Protein 8A8F (pdb70)

Solvent-accessible surface area: 15769 Å² total; per-residue (Å²): 208,128,56,72,19,68,62,0,16,76,61,0,31,130,3,94,86,36,174,101,44,97,67,13,106,10,118,65,96,24,2,79,70,0,1,63,87,0,76,45,22,2,67,176,16,44,9,1,0,53,3,27,9,46,3,29,0,0,0,1,0,3,1,31,2,31,21,0,7,36,0,0,97,48,6,20,28,2,18,105,18,18,0,0,0,0,0,3,0,0,0,102,21,185,10,1,3,3,0,0,0,0,0,0,0,5,3,22,74,16,46,69,9,0,0,1,0,0,0,3,6,0,6,28,69,29,0,126,103,99,24,0,34,78,9,0,89,151,43,50,56,102,122,1,34,112,24,0,15,51,0,2,25,0,1,6,0,0,0,17,0,27,105,37,1,0,0,0,0,0,0,1,7,57,68,11,89,52,19,62,65,0,104,169,36,162,44,83,35,77,18,62,128,117,26,27,13,1,2,1,0,34,0,5,18,48,149,114,35,132,14,79,51,150,14,154,96,70,41,23,79,15,0,0,40,41,10,0,53,124,18,6,124,126,37,107,17,49,0,0,0,1,0,11,64,47,15,102,12,0,16,88,46,22,21,196,89,46,0,0,7,0,2,0,0,3,63,19,66,51,142,97,99,4,1,0,0,0,0,22,1,47,121,69,9,65,0,23,1,23,0,0,28,49,90,203,111,54,162,50,107,139,57,141,36,5,22,65,41,68,119,117,180,98,107,197,146,54,53,22,122,38,54,101,65,69,94,0,1,61,0,8,5,113,130,30,60,127,128,7,70,80,4,14,32,96,89,0,91,143,46,25,113,160

B-factor: mean 54.6, std 14.79, range [33.34, 122.67]

Nearest PDB structures (foldseek):
  8a8f-assembly1_B  TM=1.017E+00  e=1.100E-09  Saccharomyces cerevisiae
  8a8f-assembly1_A  TM=1.003E+00  e=1.661E-68  Saccharomyces cerevisiae
  7tvf-assembly2_C  TM=9.999E-01  e=7.272E-61  Homo sapiens
  7t0y-assembly2_C  TM=9.985E-01  e=8.221E-61  Homo sapiens
  6obs-assembly1_A  TM=9.987E-01  e=2.979E-60  Homo sapiens

Radius of gyration: 19.04 Å; Cα contacts (8 Å, |Δi|>4): 793; chains: 2; bounding box: 47×57×45 Å

InterPro domains:
  IPR004843 Calcineurin-like, phosphoesterase domain [PF00149] (57-250)
  IPR006186 Serine/threonine-specific protein phosphatase/bis(5-nucleosyl)-tetraphosphatase [PR00114] (57-84)
  IPR006186 Serine/threonine-specific protein phosphatase/bis(5-nucleosyl)-tetraphosphatase [PR00114] (86-113)
  IPR006186 Serine/threonine-specific protein phosphatase/bis(5-nucleosyl)-tetraphosphatase [PR00114] (119-143)
  IPR006186 Serine/threonine-specific protein phosphatase/bis(5-nucleosyl)-tetraphosphatase [PR00114] (153-179)
  IPR006186 Serine/threonine-specific protein phosphatase/bis(5-nucleosyl)-tetraphosphatase [PR00114] (182-209)
  IPR006186 Serine/threonine-specific protein phosphatase/bis(5-nucleosyl)-tetraphosphatase [PR00114] (239-259)
  IPR006186 Serine/threonine-specific protein phosphatase/bis(5-nucleosyl)-tetraphosphatase [PR00114] (261-277)
  IPR006186 Serine/threonine-specific protein phosphatase/bis(5-nucleosyl)-tetraphosphatase [PS00125] (120-125)
  IPR006186 Serine/threonine-specific protein phosphatase/bis(5-nucleosyl)-tetraphosphatase [SM00156] (29-299)
  IPR029052 Metallo-dependent phosphatase-like [G3DSA:3.60.21.10] (1-306)
  IPR029052 Metallo-dependent phosphatase-like [SSF56300] (22-300)
  IPR031675 Serine-threonine protein phosphatase, N-terminal [PF16891] (8-55)
  IPR050341 Serine/threonine-protein phosphatase PP1 catalytic subunit [PTHR11668] (10-301)

Foldseek 3Di:
DDADLVVVLVQLPPCVVPDQPDDRADDLVNLLCLLVLLLVLLVVAFLAAEAEDFEKEFEAAAQSVNLVVVCCVVVPPPPVHFYEYAEHQHFLYDHSPSRVSNLSSVCNVPVRRYAYAYALCLACVNVVPRPPCVVCPVRPRNVSVVSSNLSSLRGRAWYAYPLAETEHAADFAPPDDDVVVSRPDDPSDGQDQDDGSQRRRHEHEDAPDDAWADDPVNGGIYGYLVVLVVVCVNSVHAAYEYENDADQAQWDAHSNNRYIYGHRHACVSVPHRHWGWMWGQHNVRDIDIDIGGDD/DDDPPPDDDDPDDVVHPDPPDDDDDDADDQQQRDFDDDPVADPVTDGGGPVRVCVVVPD

Structure (mmCIF, N/CA/C/O backbone):
data_8A8F
#
_entry.id   8A8F
#
_cell.length_a   90.230
_cell.length_b   90.230
_cell.length_c   101.140
_cell.angle_alpha   90.000
_cell.angle_beta   90.000
_cell.angle_gamma   120.000
#
_symmetry.space_group_name_H-M   'P 31 2 1'
#
loop_
_entity.id
_entity.type
_entity.pdbx_description
1 polymer 'Serine/threonine-protein phosphatase PP1-2'
2 polymer 'RNA end formation protein 2'
3 non-polymer 'MANGANESE (II) ION'
4 non-polymer 'PHOSPHATE ION'
5 water water
#
loop_
_atom_site.group_PDB
_atom_site.id
_atom_site.type_symbol
_atom_site.label_atom_id
_atom_site.label_alt_id
_atom_site.label_comp_id
_atom_site.label_asym_id
_atom_site.label_entity_id
_atom_site.label_seq_id
_atom_site.pdbx_PDB_ins_code
_atom_site.Cartn_x
_atom_site.Cartn_y
_atom_site.Cartn_z
_atom_site.occupancy
_atom_site.B_iso_or_equiv
_atom_site.auth_seq_id
_atom_site.auth_comp_id
_atom_site.auth_asym_id
_atom_site.auth_atom_id
_atom_site.pdbx_PDB_model_num
ATOM 1 N N . GLN A 1 5 ? -40.232 35.847 22.836 1.00 98.80 4 GLN A N 1
ATOM 2 C CA . GLN A 1 5 ? -41.453 35.134 23.196 1.00 100.09 4 GLN A CA 1
ATOM 3 C C . GLN A 1 5 ? -42.098 34.359 22.009 1.00 96.38 4 GLN A C 1
ATOM 4 O O . GLN A 1 5 ? -42.824 33.387 22.247 1.00 94.63 4 GLN A O 1
ATOM 10 N N . PRO A 1 6 ? -41.870 34.789 20.724 1.00 93.86 5 PRO A N 1
ATOM 11 C CA . PRO A 1 6 ? -42.319 33.944 19.596 1.00 87.57 5 PRO A CA 1
ATOM 12 C C . PRO A 1 6 ? -41.224 32.993 19.126 1.00 84.55 5 PRO A C 1
ATOM 13 O O . PRO A 1 6 ? -40.124 33.448 18.796 1.00 86.59 5 PRO A O 1
ATOM 17 N N . VAL A 1 7 ? -41.500 31.675 19.059 1.00 79.35 6 VAL A N 1
ATOM 18 C CA . VAL A 1 7 ? -40.445 30.678 18.859 1.00 71.04 6 VAL A CA 1
ATOM 19 C C . VAL A 1 7 ? -40.233 30.430 17.368 1.00 66.23 6 VAL A C 1
ATOM 20 O O . VAL A 1 7 ? -41.200 30.310 16.620 1.00 66.38 6 VAL A O 1
ATOM 24 N N . ASP A 1 8 ? -38.967 30.330 16.943 1.00 62.82 7 ASP A N 1
ATOM 25 C CA . ASP A 1 8 ? -38.559 30.305 15.518 1.00 63.86 7 ASP A CA 1
ATOM 26 C C . ASP A 1 8 ? -37.915 28.973 15.116 1.00 58.15 7 ASP A C 1
ATOM 27 O O . ASP A 1 8 ? -36.694 28.803 15.230 1.00 58.07 7 ASP A O 1
ATOM 32 N N . VAL A 1 9 ? -38.735 28.055 14.588 1.00 55.10 8 VAL A N 1
ATOM 33 C CA . VAL A 1 9 ? -38.269 26.706 14.246 1.00 54.90 8 VAL A CA 1
ATOM 34 C C . VAL A 1 9 ? -37.135 26.754 13.215 1.00 57.74 8 VAL A C 1
ATOM 35 O O . VAL A 1 9 ? -36.143 26.012 13.309 1.00 54.98 8 VAL A O 1
ATOM 39 N N . ASP A 1 10 ? -37.249 27.648 12.229 1.00 59.47 9 ASP A N 1
ATOM 40 C CA . ASP A 1 10 ? -36.160 27.846 11.274 1.00 58.85 9 ASP A CA 1
ATOM 41 C C . ASP A 1 10 ? -34.862 28.216 11.968 1.00 57.73 9 ASP A C 1
ATOM 42 O O . ASP A 1 10 ? -33.790 27.697 11.628 1.00 55.37 9 ASP A O 1
ATOM 47 N N . ASN A 1 11 ? -34.931 29.175 12.899 1.00 60.15 10 ASN A N 1
ATOM 48 C CA . ASN A 1 11 ? -33.747 29.568 13.661 1.00 58.82 10 ASN A CA 1
ATOM 49 C C . ASN A 1 11 ? -33.181 28.397 14.459 1.00 61.35 10 ASN A C 1
ATOM 50 O O . ASN A 1 11 ? -31.956 28.206 14.523 1.00 56.34 10 ASN A O 1
ATOM 55 N N . ILE A 1 12 ? -34.058 27.631 15.125 1.00 59.37 11 ILE A N 1
ATOM 56 C CA . ILE A 1 12 ? -33.597 26.459 15.869 1.00 56.20 11 ILE A CA 1
ATOM 57 C C . ILE A 1 12 ? -32.875 25.482 14.950 1.00 52.49 11 ILE A C 1
ATOM 58 O O . ILE A 1 12 ? -31.755 25.037 15.248 1.00 52.13 11 ILE A O 1
ATOM 63 N N . ILE A 1 13 ? -33.476 25.171 13.782 1.00 54.86 12 ILE A N 1
ATOM 64 C CA . ILE A 1 13 ? -32.801 24.250 12.867 1.00 54.39 12 ILE A CA 1
ATOM 65 C C . ILE A 1 13 ? -31.432 24.803 12.483 1.00 54.26 12 ILE A C 1
ATOM 66 O O . ILE A 1 13 ? -30.413 24.087 12.518 1.00 50.34 12 ILE A O 1
ATOM 71 N N . ASP A 1 14 ? -31.380 26.104 12.163 1.00 59.01 13 ASP A N 1
ATOM 72 C CA . ASP A 1 14 ? -30.117 26.723 11.778 1.00 57.67 13 ASP A CA 1
ATOM 73 C C . ASP A 1 14 ? -29.084 26.491 12.849 1.00 58.62 13 ASP A C 1
ATOM 74 O O . ASP A 1 14 ? -27.963 26.040 12.571 1.00 57.23 13 ASP A O 1
ATOM 79 N N . ARG A 1 15 ? -29.481 26.734 14.112 1.00 61.92 14 ARG A N 1
ATOM 80 C CA . ARG A 1 15 ? -28.567 26.515 15.223 1.00 57.19 14 ARG A CA 1
ATOM 81 C C . ARG A 1 15 ? -28.251 25.052 15.447 1.00 56.46 14 ARG A C 1
ATOM 82 O O . ARG A 1 15 ? -27.106 24.720 15.764 1.00 52.00 14 ARG A O 1
ATOM 90 N N . LEU A 1 16 ? -29.234 24.151 15.304 1.00 53.48 15 LEU A N 1
ATOM 91 C CA . LEU A 1 16 ? -28.863 22.739 15.416 1.00 51.67 15 LEU A CA 1
ATOM 92 C C . LEU A 1 16 ? -27.872 22.327 14.336 1.00 58.41 15 LEU A C 1
ATOM 93 O O . LEU A 1 16 ? -26.988 21.485 14.587 1.00 54.20 15 LEU A O 1
ATOM 98 N N . LEU A 1 17 ? -27.993 22.913 13.142 1.00 57.60 16 LEU A N 1
ATOM 99 C CA . LEU A 1 17 ? -27.118 22.516 12.051 1.00 62.62 16 LEU A CA 1
ATOM 100 C C . LEU A 1 17 ? -25.773 23.242 12.052 1.00 68.06 16 LEU A C 1
ATOM 101 O O . LEU A 1 17 ? -24.870 22.814 11.324 1.00 68.58 16 LEU A O 1
ATOM 106 N N . GLU A 1 18 ? -25.581 24.282 12.885 1.00 66.77 17 GLU A N 1
ATOM 107 C CA . GLU A 1 18 ? -24.289 24.977 12.861 1.00 66.80 17 GLU A CA 1
ATOM 108 C C . GLU A 1 18 ? -23.123 24.093 13.216 1.00 68.96 17 GLU A C 1
ATOM 109 O O . GLU A 1 18 ? -21.980 24.463 12.930 1.00 75.09 17 GLU A O 1
ATOM 115 N N . VAL A 1 19 ? -23.359 22.953 13.835 1.00 67.43 18 VAL A N 1
ATOM 116 C CA . VAL A 1 19 ? -22.234 22.161 14.292 1.00 71.14 18 VAL A CA 1
ATOM 117 C C . VAL A 1 19 ? -21.813 21.162 13.232 1.00 72.03 18 VAL A C 1
ATOM 118 O O . VAL A 1 19 ? -20.980 20.294 13.504 1.00 75.84 18 VAL A O 1
ATOM 122 N N . ARG A 1 20 ? -22.372 21.254 12.024 1.00 74.53 19 ARG A N 1
ATOM 123 C CA . ARG A 1 20 ? -21.811 20.448 10.949 1.00 77.10 19 ARG A CA 1
ATOM 124 C C . ARG A 1 20 ? -20.359 20.844 10.765 1.00 81.67 19 ARG A C 1
ATOM 125 O O . ARG A 1 20 ? -20.036 22.034 10.712 1.00 83.04 19 ARG A O 1
ATOM 133 N N . GLY A 1 21 ? -19.477 19.842 10.729 1.00 88.49 20 GLY A N 1
ATOM 134 C CA . GLY A 1 21 ? -18.041 20.043 10.628 1.00 93.70 20 GLY A CA 1
ATOM 135 C C . GLY A 1 21 ? -17.302 20.054 11.953 1.00 96.73 20 GLY A C 1
ATOM 136 O O . GLY A 1 21 ? -16.129 19.659 12.005 1.00 101.42 20 GLY A O 1
ATOM 137 N N . SER A 1 22 ? -17.964 20.502 13.020 1.00 94.11 21 SER A N 1
ATOM 138 C CA . SER A 1 22 ? -17.397 20.548 14.361 1.00 98.59 21 SER A CA 1
ATOM 139 C C . SER A 1 22 ? -17.046 19.148 14.860 1.00 99.81 21 SER A C 1
ATOM 140 O O . SER A 1 22 ? -17.624 18.147 14.426 1.00 97.47 21 SER A O 1
ATOM 143 N N . LYS A 1 23 ? -16.088 19.086 15.788 1.00 101.21 22 LYS A N 1
ATOM 144 C CA . LYS A 1 23 ? -15.694 17.798 16.347 1.00 98.10 22 LYS A CA 1
ATOM 145 C C . LYS A 1 23 ? -16.915 17.130 16.974 1.00 93.70 22 LYS A C 1
ATOM 146 O O . LYS A 1 23 ? -17.757 17.814 17.577 1.00 90.10 22 LYS A O 1
ATOM 152 N N . PRO A 1 24 ? -17.078 15.818 16.804 1.00 92.52 23 PRO A N 1
ATOM 153 C CA . PRO A 1 24 ? -18.235 15.143 17.408 1.00 89.59 23 PRO A CA 1
ATOM 154 C C . PRO A 1 24 ? -18.298 15.339 18.919 1.00 90.41 23 PRO A C 1
ATOM 155 O O . PRO A 1 24 ? -17.576 14.677 19.670 1.00 92.00 23 PRO A O 1
ATOM 159 N N . GLY A 1 25 ? -19.143 16.261 19.377 1.00 85.61 24 GLY A N 1
ATOM 160 C CA . GLY A 1 25 ? -19.334 16.439 20.800 1.00 79.29 24 GLY A CA 1
ATOM 161 C C . GLY A 1 25 ? -19.850 17.813 21.136 1.00 78.20 24 GLY A C 1
ATOM 162 O O . GLY A 1 25 ? -20.460 18.003 22.197 1.00 80.00 24 GLY A O 1
ATOM 163 N N . GLN A 1 26 ? -19.603 18.782 20.253 1.00 78.63 25 GLN A N 1
ATOM 164 C CA . GLN A 1 26 ? -20.010 20.153 20.525 1.00 78.72 25 GLN A CA 1
ATOM 165 C C . GLN A 1 26 ? -21.508 20.200 20.762 1.00 74.81 25 GLN A C 1
ATOM 166 O O . GLN A 1 26 ? -22.297 19.814 19.892 1.00 67.03 25 GLN A O 1
ATOM 172 N N . GLN A 1 27 ? -21.896 20.631 21.958 1.00 71.56 26 GLN A N 1
ATOM 173 C CA . GLN A 1 27 ? -23.308 20.771 22.269 1.00 66.59 26 GLN A CA 1
ATOM 174 C C . GLN A 1 27 ? -23.901 21.945 21.507 1.00 61.25 26 GLN A C 1
ATOM 175 O O . GLN A 1 27 ? -23.208 22.897 21.147 1.00 63.46 26 GLN A O 1
ATOM 181 N N . VAL A 1 28 ? -25.188 21.844 21.214 1.00 54.83 27 VAL A N 1
ATOM 182 C CA . VAL A 1 28 ? -26.020 22.976 20.843 1.00 55.65 27 VAL A CA 1
ATOM 183 C C . VAL A 1 28 ? -26.858 23.272 22.063 1.00 62.97 27 VAL A C 1
ATOM 184 O O . VAL A 1 28 ? -27.343 22.336 22.713 1.00 63.38 27 VAL A O 1
ATOM 188 N N . ASP A 1 29 ? -27.048 24.554 22.361 1.00 59.90 28 ASP A N 1
ATOM 189 C CA . ASP A 1 29 ? -27.690 24.957 23.606 1.00 62.22 28 ASP A CA 1
ATOM 190 C C . ASP A 1 29 ? -28.956 25.722 23.275 1.00 56.65 28 ASP A C 1
ATOM 191 O O . ASP A 1 29 ? -28.985 26.947 23.247 1.00 61.33 28 ASP A O 1
ATOM 196 N N . LEU A 1 30 ? -30.022 24.988 23.015 1.00 53.47 29 LEU A N 1
ATOM 197 C CA . LEU A 1 30 ? -31.318 25.619 22.845 1.00 48.34 29 LEU A CA 1
ATOM 198 C C . LEU A 1 30 ? -31.803 26.157 24.178 1.00 51.07 29 LEU A C 1
ATOM 199 O O . LEU A 1 30 ? -31.414 25.666 25.240 1.00 51.24 29 LEU A O 1
ATOM 204 N N . GLU A 1 31 ? -32.709 27.124 24.119 1.00 49.06 30 GLU A N 1
ATOM 205 C CA . GLU A 1 31 ? -33.314 27.551 25.368 1.00 55.34 30 GLU A CA 1
ATOM 206 C C . GLU A 1 31 ? -34.349 26.537 25.822 1.00 50.57 30 GLU A C 1
ATOM 207 O O . GLU A 1 31 ? -34.889 25.778 25.022 1.00 43.68 30 GLU A O 1
ATOM 213 N N . GLU A 1 32 ? -34.581 26.491 27.147 1.00 46.80 31 GLU A N 1
ATOM 214 C CA . GLU A 1 32 ? -35.620 25.627 27.678 1.00 44.59 31 GLU A CA 1
ATOM 215 C C . GLU A 1 32 ? -36.963 25.821 26.978 1.00 46.84 31 GLU A C 1
ATOM 216 O O . GLU A 1 32 ? -37.580 24.844 26.544 1.00 48.04 31 GLU A O 1
ATOM 222 N N . ASN A 1 33 ? -37.436 27.067 26.814 1.00 44.26 32 ASN A N 1
ATOM 223 C CA . ASN A 1 33 ? -38.752 27.204 26.228 1.00 43.94 32 ASN A CA 1
ATOM 224 C C . ASN A 1 33 ? -38.762 26.869 24.722 1.00 46.11 32 ASN A C 1
ATOM 225 O O . ASN A 1 33 ? -39.829 26.604 24.179 1.00 46.01 32 ASN A O 1
ATOM 230 N N . GLU A 1 34 ? -37.617 26.891 24.070 1.00 45.19 33 GLU A N 1
ATOM 231 C CA . GLU A 1 34 ? -37.546 26.395 22.688 1.00 47.88 33 GLU A CA 1
ATOM 232 C C . GLU A 1 34 ? -37.772 24.892 22.666 1.00 49.89 33 GLU A C 1
ATOM 233 O O . GLU A 1 34 ? -38.515 24.373 21.814 1.00 48.26 33 GLU A O 1
ATOM 239 N N . ILE A 1 35 ? -37.161 24.176 23.623 1.00 43.36 34 ILE A N 1
ATOM 240 C CA . ILE A 1 35 ? -37.327 22.730 23.603 1.00 43.34 34 ILE A CA 1
ATOM 241 C C . ILE A 1 35 ? -38.752 22.381 23.995 1.00 48.15 34 ILE A C 1
ATOM 242 O O . ILE A 1 35 ? -39.390 21.526 23.374 1.00 44.97 34 ILE A O 1
ATOM 247 N N . ARG A 1 36 ? -39.279 23.040 25.036 1.00 48.46 35 ARG A N 1
ATOM 248 C CA . ARG A 1 36 ? -40.692 22.911 25.362 1.00 46.14 35 ARG A CA 1
ATOM 249 C C . ARG A 1 36 ? -41.602 23.167 24.170 1.00 46.36 35 ARG A C 1
ATOM 250 O O . ARG A 1 36 ? -42.660 22.549 24.064 1.00 44.16 35 ARG A O 1
ATOM 258 N N . TYR A 1 37 ? -41.305 24.181 23.360 1.00 44.48 36 TYR A N 1
ATOM 259 C CA . TYR A 1 37 ? -42.152 24.413 22.173 1.00 47.49 36 TYR A CA 1
ATOM 260 C C . TYR A 1 37 ? -42.065 23.247 21.190 1.00 43.28 36 TYR A C 1
ATOM 261 O O . TYR A 1 37 ? -43.091 22.775 20.680 1.00 45.69 36 TYR A O 1
ATOM 270 N N . LEU A 1 38 ? -40.855 22.784 20.891 1.00 42.93 37 LEU A N 1
ATOM 271 C CA . LEU A 1 38 ? -40.717 21.645 19.963 1.00 43.97 37 LEU A CA 1
ATOM 272 C C . LEU A 1 38 ? -41.518 20.433 20.452 1.00 43.66 37 LEU A C 1
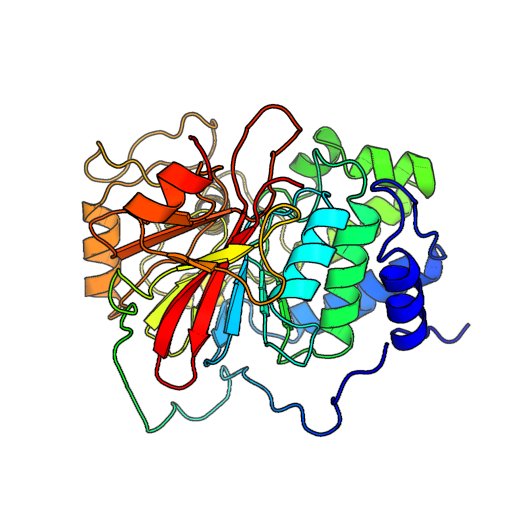ATOM 273 O O . LEU A 1 38 ? -42.226 19.797 19.673 1.00 41.56 37 LEU A O 1
ATOM 278 N N . CYS A 1 39 ? -41.452 20.125 21.766 1.00 42.78 38 CYS A N 1
ATOM 279 C CA . CYS A 1 39 ? -42.242 19.025 22.334 1.00 39.82 38 CYS A CA 1
ATOM 280 C C . CYS A 1 39 ? -43.734 19.247 22.166 1.00 43.74 38 CYS A C 1
ATOM 281 O O . CYS A 1 39 ? -44.464 18.331 21.755 1.00 43.76 38 CYS A O 1
ATOM 284 N N . SER A 1 40 ? -44.236 20.429 22.547 1.00 42.54 39 SER A N 1
ATOM 285 C CA . SER A 1 40 ? -45.687 20.579 22.530 1.00 43.34 39 SER A CA 1
ATOM 286 C C . SER A 1 40 ? -46.211 20.758 21.111 1.00 43.21 39 SER A C 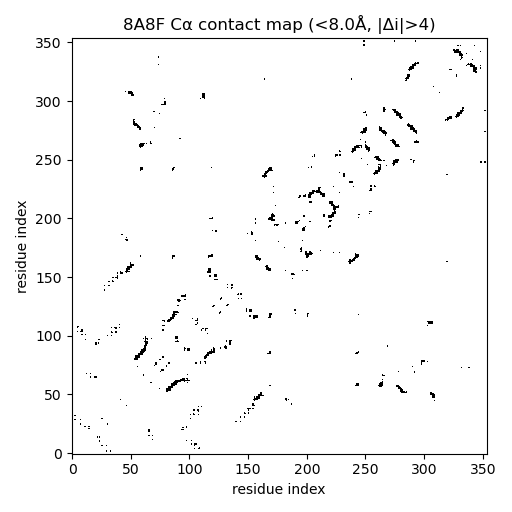1
ATOM 287 O O . SER A 1 40 ? -47.270 20.218 20.767 1.00 45.38 39 SER A O 1
ATOM 290 N N . LYS A 1 41 ? -45.504 21.502 20.276 1.00 40.96 40 LYS A N 1
ATOM 291 C CA . LYS A 1 41 ? -45.979 21.603 18.879 1.00 42.27 40 LYS A CA 1
ATOM 292 C C . LYS A 1 41 ? -45.904 20.247 18.142 1.00 47.28 40 LYS A C 1
ATOM 293 O O . LYS A 1 41 ? -46.866 19.839 17.464 1.00 48.27 40 LYS A O 1
ATOM 299 N N . ALA A 1 42 ? -44.786 19.522 18.261 1.00 42.29 41 ALA A N 1
ATOM 300 C CA . ALA A 1 42 ? -44.698 18.210 17.592 1.00 41.72 41 ALA A CA 1
ATOM 301 C C . ALA A 1 42 ? -45.703 17.220 18.171 1.00 43.89 41 ALA A C 1
ATOM 302 O O . ALA A 1 42 ? -46.345 16.465 17.434 1.00 43.25 41 ALA A O 1
ATOM 304 N N . ARG A 1 43 ? -45.918 17.252 19.499 1.00 39.52 42 ARG A N 1
ATOM 305 C CA . ARG A 1 43 ? -46.933 16.403 20.090 1.00 40.58 42 ARG A CA 1
ATOM 306 C C . ARG A 1 43 ? -48.295 16.632 19.470 1.00 43.84 42 ARG A C 1
ATOM 307 O O . ARG A 1 43 ? -49.072 15.681 19.291 1.00 43.44 42 ARG A O 1
ATOM 315 N N . SER A 1 44 ? -48.648 17.894 19.191 1.00 41.98 43 SER A N 1
ATOM 316 C CA . SER A 1 44 ? -49.987 18.111 18.664 1.00 43.58 43 SER A CA 1
ATOM 317 C C . SER A 1 44 ? -50.092 17.594 17.223 1.00 45.13 43 SER A C 1
ATOM 318 O O . SER A 1 44 ? -51.152 17.095 16.828 1.00 45.57 43 SER A O 1
ATOM 321 N N . ILE A 1 45 ? -49.014 17.707 16.442 1.00 43.37 44 ILE A N 1
ATOM 322 C CA . ILE A 1 45 ? -48.987 17.136 15.080 1.00 42.63 44 ILE A CA 1
ATOM 323 C C . ILE A 1 45 ? -49.165 15.627 15.138 1.00 45.34 44 ILE A C 1
ATOM 324 O O . ILE A 1 45 ? -49.972 15.060 14.394 1.00 45.63 44 ILE A O 1
ATOM 329 N N . PHE A 1 46 ? -48.435 14.952 16.054 1.00 43.77 45 PHE A N 1
ATOM 330 C CA . PHE A 1 46 ? -48.584 13.495 16.245 1.00 42.25 45 PHE A CA 1
ATOM 331 C C . PHE A 1 46 ? -50.033 13.115 16.523 1.00 44.84 45 PHE A C 1
ATOM 332 O O . PHE A 1 46 ? -50.550 12.164 15.948 1.00 43.68 45 PHE A O 1
ATOM 340 N N . ILE A 1 47 ? -50.689 13.816 17.474 1.00 43.39 46 ILE A N 1
ATOM 341 C CA . ILE A 1 47 ? -52.092 13.567 17.796 1.00 41.23 46 ILE A CA 1
ATOM 342 C C . ILE A 1 47 ? -53.008 13.813 16.621 1.00 45.59 46 ILE A C 1
ATOM 343 O O . ILE A 1 47 ? -53.987 13.082 16.431 1.00 51.87 46 ILE A O 1
ATOM 348 N N . LYS A 1 48 ? -52.763 14.872 15.859 1.00 46.56 47 LYS A N 1
ATOM 349 C CA . LYS A 1 48 ? -53.578 15.156 14.683 1.00 46.80 47 LYS A CA 1
ATOM 350 C C . LYS A 1 48 ? -53.311 14.181 13.541 1.00 51.03 47 LYS A C 1
ATOM 351 O O . LYS A 1 48 ? -54.154 14.048 12.654 1.00 55.00 47 LYS A O 1
ATOM 357 N N . GLN A 1 49 ? -52.158 13.510 13.519 1.00 45.98 48 GLN A N 1
ATOM 358 C CA . GLN A 1 49 ? -51.925 12.525 12.486 1.00 44.49 48 GLN A CA 1
ATOM 359 C C . GLN A 1 49 ? -52.269 11.104 12.945 1.00 43.00 48 GLN A C 1
ATOM 360 O O . GLN A 1 49 ? -52.383 10.821 14.136 1.00 44.94 48 GLN A O 1
ATOM 366 N N . PRO A 1 50 ? -52.530 10.195 12.011 1.00 40.92 49 PRO A N 1
ATOM 367 C CA . PRO A 1 50 ? -52.950 8.846 12.396 1.00 44.79 49 PRO A CA 1
ATOM 368 C C . PRO A 1 50 ? -51.855 8.121 13.174 1.00 43.79 49 PRO A C 1
ATOM 369 O O . PRO A 1 50 ? -50.659 8.401 13.008 1.00 41.49 49 PRO A O 1
ATOM 373 N N . ILE A 1 51 ? -52.276 7.124 13.953 1.00 44.70 50 ILE A N 1
ATOM 374 C CA . ILE A 1 51 ? -51.299 6.322 14.721 1.00 43.83 50 ILE A CA 1
ATOM 375 C C . ILE A 1 51 ? -50.674 5.275 13.829 1.00 44.48 50 ILE A C 1
ATOM 376 O O . ILE A 1 51 ? -49.532 4.846 14.058 1.00 41.28 50 ILE A O 1
ATOM 381 N N . LEU A 1 52 ? -51.387 4.881 12.752 1.00 43.46 51 LEU A N 1
ATOM 382 C CA . LEU A 1 52 ? -50.892 3.972 11.721 1.00 43.37 51 LEU A CA 1
ATOM 383 C C . LEU A 1 52 ? -50.798 4.785 10.443 1.00 47.14 51 LEU A C 1
ATOM 384 O O . LEU A 1 52 ? -51.815 5.013 9.792 1.00 43.21 51 LEU A O 1
ATOM 389 N N . LEU A 1 53 ? -49.580 5.216 10.086 1.00 44.07 52 LEU A N 1
ATOM 390 C CA . LEU A 1 53 ? -49.372 6.137 8.993 1.00 41.52 52 LEU A CA 1
ATOM 391 C C . LEU A 1 53 ? -49.445 5.384 7.677 1.00 44.89 52 LEU A C 1
ATOM 392 O O . LEU A 1 53 ? -48.853 4.302 7.536 1.00 44.37 52 LEU A O 1
ATOM 397 N N . GLU A 1 54 ? -50.123 5.979 6.682 1.00 43.49 53 GLU A N 1
ATOM 398 C CA . GLU A 1 54 ? -50.104 5.441 5.301 1.00 40.96 53 GLU A CA 1
ATOM 399 C C . GLU A 1 54 ? -49.341 6.432 4.448 1.00 43.76 53 GLU A C 1
ATOM 400 O O . GLU A 1 54 ? -49.772 7.583 4.294 1.00 45.29 53 GLU A O 1
ATOM 406 N N . LEU A 1 55 ? -48.206 6.010 3.916 1.00 40.94 54 LEU A N 1
ATOM 407 C CA . LEU A 1 55 ? -47.254 6.905 3.312 1.00 40.62 54 LEU A CA 1
ATOM 408 C C . LEU A 1 55 ? -47.089 6.447 1.870 1.00 43.43 54 LEU A C 1
ATOM 409 O O . LEU A 1 55 ? -47.323 5.286 1.552 1.00 47.20 54 LEU A O 1
ATOM 414 N N . GLU A 1 56 ? -46.671 7.337 1.011 1.00 48.78 55 GLU A N 1
ATOM 415 C CA . GLU A 1 56 ? -46.305 6.881 -0.326 1.00 48.37 55 GLU A CA 1
ATOM 416 C C . GLU A 1 56 ? -44.857 7.257 -0.619 1.00 49.47 55 GLU A C 1
ATOM 417 O O . GLU A 1 56 ? -44.319 8.210 -0.049 1.00 51.24 55 GLU A O 1
ATOM 423 N N . ALA A 1 57 ? -44.207 6.489 -1.496 1.00 48.30 56 ALA A N 1
ATOM 424 C CA . ALA A 1 57 ? -42.844 6.797 -1.885 1.00 48.62 56 ALA A CA 1
ATOM 425 C C . ALA A 1 57 ? -42.780 8.118 -2.682 1.00 52.64 56 ALA A C 1
ATOM 426 O O . ALA A 1 57 ? -43.806 8.644 -3.105 1.00 52.37 56 ALA A O 1
ATOM 428 N N . PRO A 1 58 ? -41.585 8.702 -2.869 1.00 46.18 57 PRO A N 1
ATOM 429 C CA . PRO A 1 58 ? -40.239 8.302 -2.464 1.00 44.67 57 PRO A CA 1
ATOM 430 C C . PRO A 1 58 ? -40.043 8.567 -0.958 1.00 49.97 57 PRO A C 1
ATOM 431 O O . PRO A 1 58 ? -40.627 9.540 -0.472 1.00 45.51 57 PRO A O 1
ATOM 435 N N . ILE A 1 59 ? -39.222 7.768 -0.284 1.00 43.84 58 ILE A N 1
ATOM 436 C CA . ILE A 1 59 ? -38.971 7.986 1.156 1.00 42.47 58 ILE A CA 1
ATOM 437 C C . ILE A 1 59 ? -37.684 7.264 1.488 1.00 51.13 58 ILE A C 1
ATOM 438 O O . ILE A 1 59 ? -37.298 6.290 0.796 1.00 46.94 58 ILE A O 1
ATOM 443 N N . LYS A 1 60 ? -37.011 7.729 2.548 1.00 46.53 59 LYS A N 1
ATOM 444 C CA . LYS A 1 60 ? -35.818 7.076 3.058 1.00 43.84 59 LYS A CA 1
ATOM 445 C C . LYS A 1 60 ? -36.109 6.635 4.485 1.00 45.61 59 LYS A C 1
ATOM 446 O O . LYS A 1 60 ? -36.736 7.389 5.234 1.00 43.15 59 LYS A O 1
ATOM 452 N N . ILE A 1 61 ? -35.759 5.394 4.818 1.00 42.83 60 ILE A N 1
ATOM 453 C CA . ILE A 1 61 ? -36.180 4.787 6.091 1.00 41.10 60 ILE A CA 1
ATOM 454 C C . ILE A 1 61 ? -34.943 4.513 6.923 1.00 44.92 60 ILE A C 1
ATOM 455 O O . ILE A 1 61 ? -34.015 3.859 6.429 1.00 42.26 60 ILE A O 1
ATOM 460 N N . CYS A 1 62 ? -34.970 4.886 8.255 1.00 41.69 61 CYS A N 1
ATOM 461 C CA . CYS A 1 62 ? -33.769 4.888 9.062 1.00 42.22 61 CYS A CA 1
ATOM 462 C C . CYS A 1 62 ? -34.096 4.204 10.380 1.00 46.74 61 CYS A C 1
ATOM 463 O O . CYS A 1 62 ? -35.237 4.302 10.843 1.00 38.22 61 CYS A O 1
ATOM 466 N N . GLY A 1 63 ? -33.111 3.468 10.913 1.00 39.18 62 GLY A N 1
ATOM 467 C CA . GLY A 1 63 ? -33.230 2.793 12.191 1.00 40.50 62 GLY A CA 1
ATOM 468 C C . GLY A 1 63 ? -32.628 3.609 13.329 1.00 42.24 62 GLY A C 1
ATOM 469 O O . GLY A 1 63 ? -32.456 4.830 13.226 1.00 42.08 62 GLY A O 1
ATOM 470 N N . ASP A 1 64 ? -32.266 2.896 14.413 1.00 42.35 63 ASP A N 1
ATOM 471 C CA . ASP A 1 64 ? -31.816 3.437 15.722 1.00 44.12 63 ASP A CA 1
ATOM 472 C C . ASP A 1 64 ? -30.755 4.526 15.537 1.00 47.27 63 ASP A C 1
ATOM 473 O O . ASP A 1 64 ? -29.820 4.390 14.722 1.00 47.26 63 ASP A O 1
ATOM 478 N N . ILE A 1 65 ? -30.872 5.591 16.337 1.00 42.93 64 ILE A N 1
ATOM 479 C CA . ILE A 1 65 ? -29.887 6.666 16.404 1.00 40.94 64 ILE A CA 1
ATOM 480 C C . ILE A 1 65 ? -29.230 6.730 17.783 1.00 46.29 64 ILE A C 1
ATOM 481 O O . ILE A 1 65 ? -28.039 7.063 17.917 1.00 45.00 64 ILE A O 1
ATOM 486 N N . HIS A 1 66 ? -30.002 6.468 18.829 1.00 41.58 65 HIS A N 1
ATOM 487 C CA . HIS A 1 66 ? -29.498 6.476 20.217 1.00 40.57 65 HIS A CA 1
ATOM 488 C C . HIS A 1 66 ? -28.522 7.618 20.507 1.00 40.26 65 HIS A C 1
ATOM 489 O O . HIS A 1 66 ? -27.413 7.424 21.015 1.00 44.40 65 HIS A O 1
ATOM 496 N N . GLY A 1 67 ? -28.997 8.833 20.265 1.00 42.38 66 GLY A N 1
ATOM 497 C CA . GLY A 1 67 ? -28.215 9.948 20.764 1.00 45.71 66 GLY A CA 1
ATOM 498 C C . GLY A 1 67 ? -26.913 10.221 20.023 1.00 50.98 66 GLY A C 1
ATOM 499 O O . GLY A 1 67 ? -26.151 11.096 20.441 1.00 49.57 66 GLY A O 1
ATOM 500 N N . GLN A 1 68 ? -26.624 9.504 18.948 1.00 48.39 67 GLN A N 1
ATOM 501 C CA . GLN A 1 68 ? -25.373 9.753 18.187 1.00 51.20 67 GLN A CA 1
ATOM 502 C C . GLN A 1 68 ? -25.654 10.843 17.169 1.00 51.02 67 GLN A C 1
ATOM 503 O O . GLN A 1 68 ? -25.729 10.560 16.018 1.00 52.51 67 GLN A O 1
ATOM 509 N N . TYR A 1 69 ? -25.699 12.070 17.633 1.00 46.55 68 TYR A N 1
ATOM 510 C CA . TYR A 1 69 ? -26.176 13.189 16.823 1.00 47.54 68 TYR A CA 1
ATOM 511 C C . TYR A 1 69 ? -25.290 13.402 15.594 1.00 54.72 68 TYR A C 1
ATOM 512 O O . TYR A 1 69 ? -25.783 13.675 14.485 1.00 50.59 68 TYR A O 1
ATOM 521 N N . TYR A 1 70 ? -23.979 13.257 15.763 1.00 53.90 69 TYR A N 1
ATOM 522 C CA . TYR A 1 70 ? -23.140 13.511 14.595 1.00 59.74 69 TYR A CA 1
ATOM 523 C C . TYR A 1 70 ? -23.337 12.457 13.525 1.00 57.71 69 TYR A C 1
ATOM 524 O O . TYR A 1 70 ? -23.138 12.755 12.348 1.00 56.41 69 TYR A O 1
ATOM 533 N N . ASP A 1 71 ? -23.812 11.266 13.882 1.00 53.08 70 ASP A N 1
ATOM 534 C CA . ASP A 1 71 ? -24.170 10.295 12.853 1.00 54.06 70 ASP A CA 1
ATOM 535 C C . ASP A 1 71 ? -25.514 10.627 12.195 1.00 56.41 70 ASP A C 1
ATOM 536 O O . ASP A 1 71 ? -25.678 10.415 10.979 1.00 53.81 70 ASP A O 1
ATOM 541 N N . LEU A 1 72 ? -26.474 11.182 12.957 1.00 49.88 71 LEU A N 1
ATOM 542 C CA . LEU A 1 72 ? -27.687 11.719 12.331 1.00 50.42 71 LEU A CA 1
ATOM 543 C C . LEU A 1 72 ? -27.347 12.793 11.297 1.00 56.99 71 LEU A C 1
ATOM 544 O O . LEU A 1 72 ? -27.918 12.821 10.189 1.00 49.46 71 LEU A O 1
ATOM 549 N N . LEU A 1 73 ? -26.449 13.716 11.656 1.00 53.19 72 LEU A N 1
ATOM 550 C CA . LEU A 1 73 ? -26.087 14.746 10.692 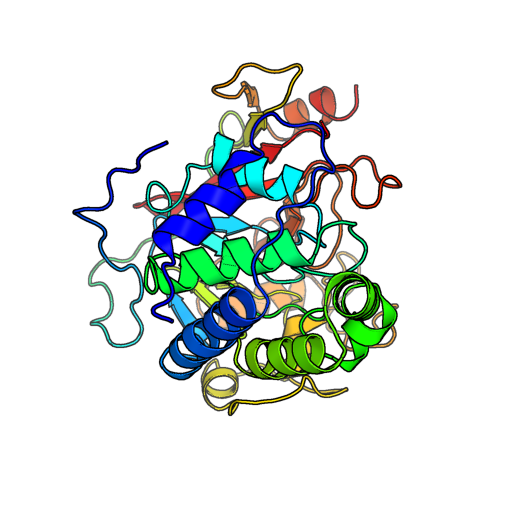1.00 54.50 72 LEU A CA 1
ATOM 551 C C . LEU A 1 73 ? -25.443 14.142 9.431 1.00 56.16 72 LEU A C 1
ATOM 552 O O . LEU A 1 73 ? -25.681 14.628 8.320 1.00 55.26 72 LEU A O 1
ATOM 557 N N . ARG A 1 74 ? -24.659 13.060 9.578 1.00 54.51 73 ARG A N 1
ATOM 558 C CA . ARG A 1 74 ? -24.105 12.375 8.402 1.00 57.73 73 ARG A CA 1
ATOM 559 C C . ARG A 1 74 ? -25.189 11.757 7.529 1.00 60.37 73 ARG A C 1
ATOM 560 O O . ARG A 1 74 ? -25.108 11.808 6.284 1.00 56.49 73 ARG A O 1
ATOM 568 N N . LEU A 1 75 ? -26.186 11.123 8.155 1.00 54.04 74 LEU A N 1
ATOM 569 C CA . LEU A 1 75 ? -27.273 10.522 7.399 1.00 55.12 74 LEU A CA 1
ATOM 570 C C . LEU A 1 75 ? -27.905 11.553 6.509 1.00 56.14 74 LEU A C 1
ATOM 571 O O . LEU A 1 75 ? -28.113 11.318 5.306 1.00 56.27 74 LEU A O 1
ATOM 576 N N . PHE A 1 76 ? -28.204 12.716 7.085 1.00 49.44 75 PHE A N 1
ATOM 577 C CA . PHE A 1 76 ? -28.802 13.779 6.299 1.00 54.61 75 PHE A CA 1
ATOM 578 C C . PHE A 1 76 ? -27.839 14.250 5.216 1.00 58.87 75 PHE A C 1
ATOM 579 O O . PHE A 1 76 ? -28.260 14.544 4.087 1.00 53.17 75 PHE A O 1
ATOM 587 N N . GLU A 1 77 ? -26.541 14.312 5.547 1.00 57.66 76 GLU A N 1
ATOM 588 C CA . GLU A 1 77 ? -25.568 14.854 4.596 1.00 62.00 76 GLU A CA 1
ATOM 589 C C . GLU A 1 77 ? -25.548 14.013 3.319 1.00 61.66 76 GLU A C 1
ATOM 590 O O . GLU A 1 77 ? -25.579 14.552 2.197 1.00 60.60 76 GLU A O 1
ATOM 596 N N . TYR A 1 78 ? -25.547 12.689 3.472 1.00 57.81 77 TYR A N 1
ATOM 597 C CA . TYR A 1 78 ? -25.541 11.773 2.343 1.00 59.13 77 TYR A CA 1
ATOM 598 C C . TYR A 1 78 ? -26.929 11.457 1.807 1.00 63.23 77 TYR A C 1
ATOM 599 O O . TYR A 1 78 ? -27.097 11.276 0.586 1.00 56.31 77 TYR A O 1
ATOM 608 N N . GLY A 1 79 ? -27.935 11.379 2.679 1.00 50.94 78 GLY A N 1
ATOM 609 C CA . GLY A 1 79 ? -29.284 11.109 2.220 1.00 51.16 78 GLY A CA 1
ATOM 610 C C . GLY A 1 79 ? -29.995 12.320 1.677 1.00 48.07 78 GLY A C 1
ATOM 611 O O . GLY A 1 79 ? -30.950 12.161 0.920 1.00 54.56 78 GLY A O 1
ATOM 612 N N . GLY A 1 80 ? -29.547 13.522 2.037 1.00 52.59 79 GLY A N 1
ATOM 613 C CA . GLY A 1 80 ? -30.224 14.765 1.653 1.00 49.80 79 GLY A CA 1
ATOM 614 C C . GLY A 1 80 ? -30.924 15.441 2.830 1.00 59.29 79 GLY A C 1
ATOM 615 O O . GLY A 1 80 ? -31.639 14.755 3.574 1.00 52.49 79 GLY A O 1
ATOM 616 N N . PHE A 1 81 ? -30.771 16.825 3.008 1.00 57.14 80 PHE A N 1
ATOM 617 C CA . PHE A 1 81 ? -31.494 17.339 4.165 1.00 57.06 80 PHE A CA 1
ATOM 618 C C . PHE A 1 81 ? -32.967 17.506 3.834 1.00 57.69 80 PHE A C 1
ATOM 619 O O . PHE A 1 81 ? -33.310 17.874 2.703 1.00 55.18 80 PHE A O 1
ATOM 627 N N . PRO A 1 82 ? -33.854 17.264 4.798 1.00 49.62 81 PRO A N 1
ATOM 628 C CA . PRO A 1 82 ? -35.249 17.604 4.588 1.00 51.54 81 PRO A CA 1
ATOM 629 C C . PRO A 1 82 ? -35.344 19.035 4.099 1.00 55.01 81 PRO A C 1
ATOM 630 O O . PRO A 1 82 ? -34.590 19.898 4.571 1.00 53.29 81 PRO A O 1
ATOM 634 N N . PRO A 1 83 ? -36.228 19.318 3.125 1.00 53.82 82 PRO A N 1
ATOM 635 C CA . PRO A 1 83 ? -37.136 18.336 2.535 1.00 50.03 82 PRO A CA 1
ATOM 636 C C . PRO A 1 83 ? -36.652 17.823 1.188 1.00 50.59 82 PRO A C 1
ATOM 637 O O . PRO A 1 83 ? -37.516 17.431 0.422 1.00 51.89 82 PRO A O 1
ATOM 641 N N . GLU A 1 84 ? -35.340 17.831 0.929 1.00 52.19 83 GLU A N 1
ATOM 642 C CA . GLU A 1 84 ? -34.787 17.285 -0.314 1.00 56.50 83 GLU A CA 1
ATOM 643 C C . GLU A 1 84 ? -35.073 15.787 -0.440 1.00 56.82 83 GLU A C 1
ATOM 644 O O . GLU A 1 84 ? -35.173 15.253 -1.553 1.00 47.12 83 GLU A O 1
ATOM 650 N N . SER A 1 85 ? -35.081 15.062 0.682 1.00 48.09 84 SER A N 1
ATOM 651 C CA . SER A 1 85 ? -35.582 13.698 0.772 1.00 49.21 84 SER A CA 1
ATOM 652 C C . SER A 1 85 ? -36.690 13.640 1.814 1.00 48.68 84 SER A C 1
ATOM 653 O O . SER A 1 85 ? -36.707 14.445 2.745 1.00 48.30 84 SER A O 1
ATOM 656 N N . ASN A 1 86 ? -37.629 12.706 1.627 1.00 46.59 85 ASN A N 1
ATOM 657 C CA . ASN A 1 86 ? -38.623 12.391 2.648 1.00 46.56 85 ASN A CA 1
ATOM 658 C C . ASN A 1 86 ? -38.058 11.319 3.567 1.00 43.79 85 ASN A C 1
ATOM 659 O O . ASN A 1 86 ? -37.329 10.418 3.130 1.00 40.98 85 ASN A O 1
ATOM 664 N N . TYR A 1 87 ? -38.471 11.355 4.852 1.00 40.32 86 TYR A N 1
ATOM 665 C CA . TYR A 1 87 ? -37.879 10.446 5.823 1.00 43.35 86 TYR A CA 1
ATOM 666 C C . TYR A 1 87 ? -38.925 9.765 6.693 1.00 46.57 86 TYR A C 1
ATOM 667 O O . TYR A 1 87 ? -39.931 10.377 7.058 1.00 42.63 86 TYR A O 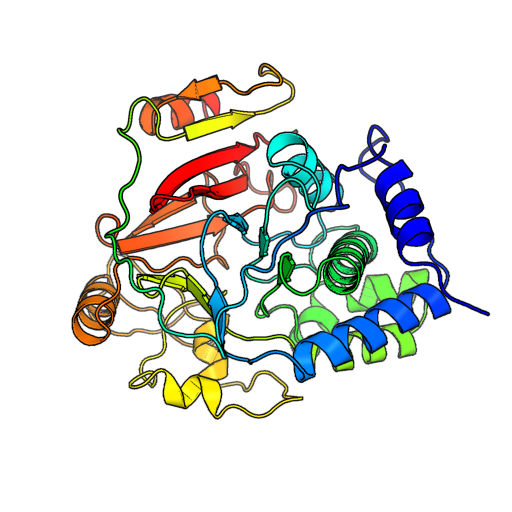1
ATOM 676 N N . LEU A 1 88 ? -38.669 8.496 6.999 1.00 42.96 87 LEU A N 1
ATOM 677 C CA . LEU A 1 88 ? -39.351 7.751 8.039 1.00 41.18 87 LEU A CA 1
ATOM 678 C C . LEU A 1 88 ? -38.296 7.179 8.981 1.00 41.16 87 LEU A C 1
ATOM 679 O O . LEU A 1 88 ? -37.472 6.374 8.550 1.00 42.51 87 LEU A O 1
ATOM 684 N N . PHE A 1 89 ? -38.308 7.584 10.263 1.00 39.56 88 P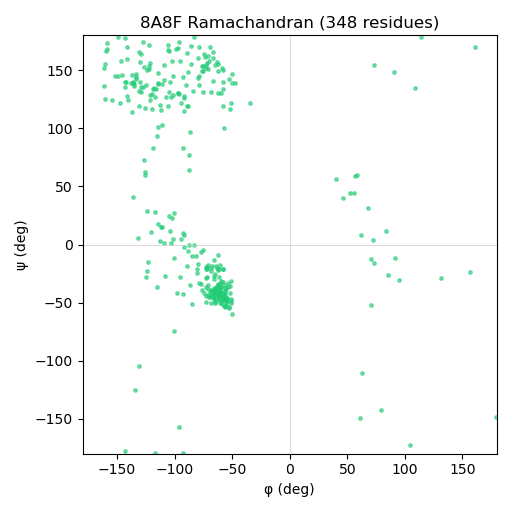HE A N 1
ATOM 685 C CA . PHE A 1 89 ? -37.428 7.004 11.279 1.00 42.56 88 PHE A CA 1
ATOM 686 C C . PHE A 1 89 ? -38.196 6.001 12.133 1.00 42.66 88 PHE A C 1
ATOM 687 O O . PHE A 1 89 ? -39.380 6.193 12.402 1.00 42.35 88 PHE A O 1
ATOM 695 N N . LEU A 1 90 ? -37.526 4.926 12.551 1.00 37.69 89 LEU A N 1
ATOM 696 C CA . LEU A 1 90 ? -38.206 3.779 13.122 1.00 34.22 89 LEU A CA 1
ATOM 697 C C . LEU A 1 90 ? -38.058 3.715 14.659 1.00 37.49 89 LEU A C 1
ATOM 698 O O . LEU A 1 90 ? -38.454 2.719 15.244 1.00 39.93 89 LEU A O 1
ATOM 703 N N . GLY A 1 91 ? -37.569 4.760 15.316 1.00 36.37 90 GLY A N 1
ATOM 704 C CA . GLY A 1 91 ? -37.586 4.761 16.798 1.00 36.96 90 GLY A CA 1
ATOM 705 C C . GLY A 1 91 ? -36.192 4.732 17.410 1.00 41.67 90 GLY A C 1
ATOM 706 O O . GLY A 1 91 ? -35.177 4.736 16.722 1.00 40.01 90 GLY A O 1
ATOM 707 N N . ASP A 1 92 ? -36.149 4.756 18.744 1.00 37.71 91 ASP A N 1
ATOM 708 C CA . ASP A 1 92 ? -34.884 4.718 19.508 1.00 37.19 91 ASP A CA 1
ATOM 709 C C . ASP A 1 92 ? -33.941 5.874 19.160 1.00 40.36 91 ASP A C 1
ATOM 710 O O . ASP A 1 92 ? -32.778 5.678 18.731 1.00 41.73 91 ASP A O 1
ATOM 715 N N . TYR A 1 93 ? -34.459 7.091 19.388 1.00 35.51 92 TYR A N 1
ATOM 716 C CA . TYR A 1 93 ? -33.763 8.352 19.177 1.00 36.11 92 TYR A CA 1
ATOM 717 C C . TYR A 1 93 ? -32.805 8.666 20.321 1.00 42.14 92 TYR A C 1
ATOM 718 O O . TYR A 1 93 ? -31.784 9.354 20.122 1.00 41.50 92 TYR A O 1
ATOM 727 N N . VAL A 1 94 ? -33.170 8.263 21.532 1.00 44.85 93 VAL A N 1
ATOM 728 C CA . VAL A 1 94 ? -32.463 8.728 22.712 1.00 38.29 93 VAL A CA 1
ATOM 729 C C . VAL A 1 94 ? -31.805 7.553 23.408 1.00 41.15 93 VAL A C 1
ATOM 730 O O . VAL A 1 94 ? -32.014 6.393 23.042 1.00 41.10 93 VAL A O 1
ATOM 734 N N . ASP A 1 95 ? -31.125 7.852 24.531 1.00 39.86 94 ASP A N 1
ATOM 735 C CA . ASP A 1 95 ? -30.406 6.906 25.374 1.00 41.58 94 ASP A CA 1
ATOM 736 C C . ASP A 1 95 ? -29.118 6.435 24.729 1.00 44.54 94 ASP A C 1
ATOM 737 O O . ASP A 1 95 ? -28.966 6.461 23.492 1.00 44.08 94 ASP A O 1
ATOM 742 N N . ARG A 1 96 ? -28.201 6.028 25.603 1.00 46.69 95 ARG A N 1
ATOM 743 C CA . ARG A 1 96 ? -26.890 5.426 25.384 1.00 48.85 95 ARG A CA 1
ATOM 744 C C . ARG A 1 96 ? -25.916 6.455 24.807 1.00 51.61 95 ARG A C 1
ATOM 745 O O . ARG A 1 96 ? -24.841 6.650 25.365 1.00 51.32 95 ARG A O 1
ATOM 753 N N . GLY A 1 97 ? -26.269 7.138 23.733 1.00 45.70 96 GLY A N 1
ATOM 754 C CA . GLY A 1 97 ? -25.402 8.153 23.169 1.00 51.48 96 GLY A CA 1
ATOM 755 C C . GLY A 1 97 ? -25.288 9.368 24.056 1.00 52.95 96 GLY A C 1
ATOM 756 O O . GLY A 1 97 ? -26.004 9.531 25.043 1.00 54.68 96 GLY A O 1
ATOM 757 N N . LYS A 1 98 ? -24.350 10.237 23.688 1.00 53.55 97 LYS A N 1
ATOM 758 C CA . LYS A 1 98 ? -24.021 11.409 24.488 1.00 52.88 97 LYS A CA 1
ATOM 759 C C . LYS A 1 98 ? -24.840 12.635 24.151 1.00 53.62 97 LYS A C 1
ATOM 760 O O . LYS A 1 98 ? -24.905 13.568 24.961 1.00 50.95 97 LYS A O 1
ATOM 766 N N . GLN A 1 99 ? -25.480 12.674 22.984 1.00 49.27 98 GLN A N 1
ATOM 767 C CA . GLN A 1 99 ? -26.246 13.846 22.616 1.00 45.26 98 GLN A CA 1
ATOM 768 C C . GLN A 1 99 ? -27.676 13.477 22.251 1.00 48.37 98 GLN A C 1
ATOM 769 O O . GLN A 1 99 ? -28.151 13.782 21.155 1.00 45.85 98 GLN A O 1
ATOM 775 N N . SER A 1 100 ? -28.400 12.871 23.204 1.00 46.22 99 SER A N 1
ATOM 776 C CA . SER A 1 100 ? -29.809 12.580 22.941 1.00 45.62 99 SER A CA 1
ATOM 777 C C . SER A 1 100 ? -30.613 13.851 22.676 1.00 41.79 99 SER A C 1
ATOM 778 O O . SER A 1 100 ? -31.518 13.843 21.835 1.00 43.53 99 SER A O 1
ATOM 781 N N . LEU A 1 101 ? -30.356 14.940 23.404 1.00 41.26 100 LEU A N 1
ATOM 782 C CA . LEU A 1 101 ? -31.211 16.124 23.253 1.00 39.27 100 LEU A CA 1
ATOM 783 C C . LEU A 1 101 ? -31.111 16.738 21.847 1.00 43.62 100 LEU A C 1
ATOM 784 O O . LEU A 1 101 ? -32.133 17.123 21.272 1.00 39.51 100 LEU A O 1
ATOM 789 N N . GLU A 1 102 ? -29.888 16.984 21.358 1.00 45.47 101 GLU A N 1
ATOM 790 C CA . GLU A 1 102 ? -29.752 17.482 19.973 1.00 47.49 101 GLU A CA 1
ATOM 791 C C . GLU A 1 102 ? -30.453 16.572 18.967 1.00 41.83 101 GLU A C 1
ATOM 792 O O . GLU A 1 102 ? -31.088 17.053 18.017 1.00 47.27 101 GLU A O 1
ATOM 798 N N . THR A 1 103 ? -30.241 15.261 19.093 1.00 43.76 102 THR A N 1
ATOM 799 C CA . THR A 1 103 ? -30.835 14.292 18.189 1.00 41.56 102 THR A CA 1
ATOM 800 C C . THR A 1 103 ? -32.351 14.411 18.178 1.00 44.28 102 THR A C 1
ATOM 801 O O . THR A 1 103 ? -32.955 14.563 17.124 1.00 41.53 102 THR A O 1
ATOM 805 N N . ILE A 1 104 ? -32.996 14.360 19.351 1.00 38.97 103 ILE A N 1
ATOM 806 C CA . ILE A 1 104 ? -34.448 14.396 19.306 1.00 36.39 103 ILE A CA 1
ATOM 807 C C . ILE A 1 104 ? -34.945 15.790 18.955 1.00 38.50 103 ILE A C 1
ATOM 808 O O . ILE A 1 104 ? -36.001 15.934 18.315 1.00 40.85 103 ILE A O 1
ATOM 813 N N . CYS A 1 105 ? -34.206 16.843 19.298 1.00 38.74 104 CYS A N 1
ATOM 814 C CA . CYS A 1 105 ? -34.735 18.169 18.983 1.00 35.15 104 CYS A CA 1
ATOM 815 C C . CYS A 1 105 ? -34.669 18.455 17.470 1.00 40.52 104 CYS A C 1
ATOM 816 O O . CYS A 1 105 ? -35.533 19.142 16.931 1.00 41.87 104 CYS A O 1
ATOM 819 N N . LEU A 1 106 ? -33.626 17.995 16.809 1.00 42.96 105 LEU A N 1
ATOM 820 C CA . LEU A 1 106 ? -33.595 18.179 15.326 1.00 39.04 105 LEU A CA 1
ATOM 821 C C . LEU A 1 106 ? -34.755 17.433 14.676 1.00 41.68 105 LEU A C 1
ATOM 822 O O . LEU A 1 106 ? -35.414 17.945 13.760 1.00 46.69 105 LEU A O 1
ATOM 827 N N . LEU A 1 107 ? -35.002 16.193 15.115 1.00 40.91 106 LEU A N 1
ATOM 828 C CA . LEU A 1 107 ? -36.107 15.414 14.578 1.00 39.73 106 LEU A CA 1
ATOM 829 C C . LEU A 1 107 ? -37.457 16.112 14.796 1.00 42.82 106 LEU A C 1
ATOM 830 O O . LEU A 1 107 ? -38.291 16.172 13.881 1.00 41.86 106 LEU A O 1
ATOM 835 N N . LEU A 1 108 ? -37.732 16.587 16.019 1.00 41.59 107 LEU A N 1
ATOM 836 C CA . LEU A 1 108 ? -38.992 17.292 16.268 1.00 38.76 107 LEU A CA 1
ATOM 837 C C . LEU A 1 108 ? -39.097 18.571 15.432 1.00 41.69 107 LEU A C 1
ATOM 838 O O . LEU A 1 108 ? -40.191 18.933 14.960 1.00 40.09 107 LEU A O 1
ATOM 843 N N . ALA A 1 109 ? -37.986 19.305 15.310 1.00 40.70 108 ALA A N 1
ATOM 844 C CA . ALA A 1 109 ? -37.987 20.538 14.527 1.00 46.49 108 ALA A CA 1
ATOM 845 C C . ALA A 1 109 ? -38.346 20.241 13.072 1.00 43.63 108 ALA A C 1
ATOM 846 O O . ALA A 1 109 ? -39.152 20.965 12.454 1.00 44.86 108 ALA A O 1
ATOM 848 N N . TYR A 1 110 ? -37.798 19.155 12.516 1.00 41.98 109 TYR A N 1
ATOM 849 C CA . TYR A 1 110 ? -38.191 18.844 11.120 1.00 43.69 109 TYR A CA 1
ATOM 850 C C . TYR A 1 110 ? -39.609 18.323 11.008 1.00 44.22 109 TYR A C 1
ATOM 851 O O . TYR A 1 110 ? -40.232 18.458 9.951 1.00 48.25 109 TYR A O 1
ATOM 860 N N . LYS A 1 111 ? -40.121 17.670 12.052 1.00 40.07 110 LYS A N 1
ATOM 861 C CA . LYS A 1 111 ? -41.507 17.253 12.034 1.00 41.59 110 LYS A CA 1
ATOM 862 C C . LYS A 1 111 ? -42.413 18.466 11.959 1.00 44.84 110 LYS A C 1
ATOM 863 O O . LYS A 1 111 ? -43.432 18.453 11.255 1.00 43.14 110 LYS A O 1
ATOM 869 N N . ILE A 1 112 ? -42.096 19.506 12.756 1.00 42.47 111 ILE A N 1
ATOM 870 C CA . ILE A 1 112 ? -42.910 20.723 12.765 1.00 44.91 111 ILE A CA 1
ATOM 871 C C . ILE A 1 112 ? -42.841 21.426 11.406 1.00 46.26 111 ILE A C 1
ATOM 872 O O . ILE A 1 112 ? -43.850 21.931 10.885 1.00 48.27 111 ILE A O 1
ATOM 877 N N . LYS A 1 113 ? -41.654 21.461 10.827 1.00 44.73 112 LYS A N 1
ATOM 878 C CA . LYS A 1 113 ? -41.437 22.220 9.605 1.00 48.28 112 LYS A CA 1
ATOM 879 C C . LYS A 1 113 ? -42.041 21.521 8.386 1.00 52.34 112 LYS A C 1
ATOM 880 O O . LYS A 1 113 ? -42.686 22.183 7.557 1.00 49.53 112 LYS A O 1
ATOM 886 N N . TYR A 1 114 ? -41.889 20.190 8.287 1.00 47.85 113 TYR A N 1
ATOM 887 C CA . TYR A 1 114 ? -42.343 19.414 7.124 1.00 47.51 113 TYR A CA 1
ATOM 888 C C . TYR A 1 114 ? -43.254 18.282 7.584 1.00 45.02 113 TYR A C 1
ATOM 889 O O . TYR A 1 114 ? -42.917 17.105 7.416 1.00 43.92 113 TYR A O 1
ATOM 898 N N . PRO A 1 115 ? -44.406 18.604 8.199 1.00 47.55 114 PRO A N 1
ATOM 899 C CA . PRO A 1 115 ? -45.199 17.579 8.912 1.00 45.93 114 PRO A CA 1
ATOM 900 C C . PRO A 1 115 ? -45.728 16.448 8.069 1.00 47.97 114 PRO A C 1
ATOM 901 O O . PRO A 1 115 ? -46.064 15.388 8.633 1.00 44.29 114 PRO A O 1
ATOM 905 N N . GLU A 1 116 ? -45.869 16.623 6.752 1.00 49.02 115 GLU A N 1
ATOM 906 C CA . GLU A 1 116 ? -46.405 15.525 5.961 1.00 46.40 115 GLU A CA 1
ATOM 907 C C . GLU A 1 116 ? -45.365 14.924 5.033 1.00 46.33 115 GLU A C 1
ATOM 908 O O . GLU A 1 116 ? -45.723 14.211 4.075 1.00 45.45 115 GLU A O 1
ATOM 914 N N . ASN A 1 117 ? -44.087 15.250 5.277 1.00 43.70 116 ASN A N 1
ATOM 915 C CA . ASN A 1 117 ? -42.922 14.732 4.554 1.00 44.37 116 ASN A CA 1
ATOM 916 C C . ASN A 1 117 ? -41.796 14.250 5.462 1.00 43.55 116 ASN A C 1
ATOM 917 O O . ASN A 1 117 ? -40.717 13.941 4.970 1.00 41.77 116 ASN A O 1
ATOM 922 N N . PHE A 1 118 ? -41.990 14.219 6.798 1.00 42.52 117 PHE A N 1
ATOM 923 C CA . PHE A 1 118 ? -40.923 13.839 7.698 1.00 43.95 117 PHE A CA 1
ATOM 924 C C . PHE A 1 118 ? -41.653 13.147 8.837 1.00 40.44 117 PHE A C 1
ATOM 925 O O . PHE A 1 118 ? -42.588 13.753 9.377 1.00 39.34 117 PHE A O 1
ATOM 933 N N . PHE A 1 119 ? -41.308 11.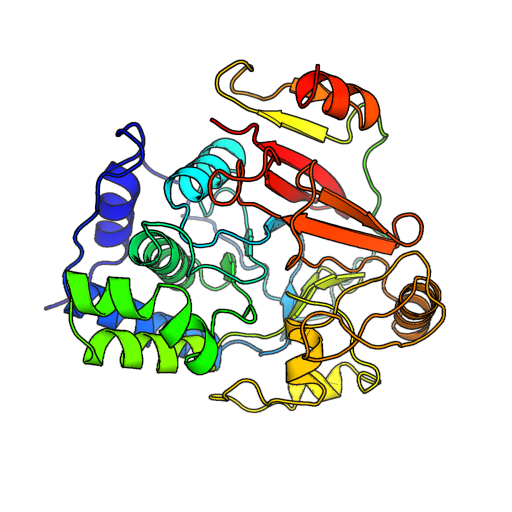882 9.111 1.00 41.01 118 PHE A N 1
ATOM 934 C CA . PHE A 1 119 ? -42.081 11.027 10.024 1.00 43.44 118 PHE A CA 1
ATOM 935 C C . PHE A 1 119 ? -41.156 10.275 10.972 1.00 41.12 118 PHE A C 1
ATOM 936 O O . PHE A 1 119 ? -40.117 9.748 10.550 1.00 40.91 118 PHE A O 1
ATOM 944 N N . ILE A 1 120 ? -41.528 10.217 12.260 1.00 43.30 119 ILE A N 1
ATOM 945 C CA . ILE A 1 120 ? -40.768 9.467 13.247 1.00 43.76 119 ILE A CA 1
ATOM 946 C C . ILE A 1 120 ? -41.733 8.565 14.004 1.00 42.70 119 ILE A C 1
ATOM 947 O O . ILE A 1 120 ? -42.817 9.003 14.424 1.00 42.76 119 ILE A O 1
ATOM 952 N N . LEU A 1 121 ? -41.368 7.286 14.129 1.00 37.05 120 LEU A N 1
ATOM 953 C CA . LEU A 1 121 ? -42.187 6.337 14.855 1.00 37.56 120 LEU A CA 1
ATOM 954 C C . LEU A 1 121 ? -41.636 6.216 16.276 1.00 40.31 120 LEU A C 1
ATOM 955 O O . LEU A 1 121 ? -40.500 6.621 16.568 1.00 41.34 120 LEU A O 1
ATOM 960 N N . ARG A 1 122 ? -42.423 5.565 17.114 1.00 36.53 121 ARG A N 1
ATOM 961 C CA . ARG A 1 122 ? -42.044 5.324 18.494 1.00 38.71 121 ARG A CA 1
ATOM 962 C C . ARG A 1 122 ? -41.167 4.073 18.574 1.00 41.66 121 ARG A C 1
ATOM 963 O O . ARG A 1 122 ? -41.516 3.046 18.000 1.00 40.22 121 ARG A O 1
ATOM 971 N N . GLY A 1 123 ? -40.032 4.149 19.288 1.00 38.35 122 GLY A N 1
ATOM 972 C CA . GLY A 1 123 ? -39.239 2.974 19.617 1.00 35.32 122 GLY A CA 1
ATOM 973 C C . GLY A 1 123 ? -39.454 2.671 21.100 1.00 37.64 122 GLY A C 1
ATOM 974 O O . GLY A 1 123 ? -40.045 3.460 21.826 1.00 39.33 122 GLY A O 1
ATOM 975 N N . ASN A 1 124 ? -38.941 1.516 21.535 1.00 34.72 123 ASN A N 1
ATOM 976 C CA . ASN A 1 124 ? -39.103 1.139 22.945 1.00 36.07 123 ASN A CA 1
ATOM 977 C C . ASN A 1 124 ? -38.337 2.031 23.928 1.00 38.28 123 ASN A C 1
ATOM 978 O O . ASN A 1 124 ? -38.652 2.015 25.140 1.00 37.50 123 ASN A O 1
ATOM 983 N N . HIS A 1 125 ? -37.333 2.786 23.476 1.00 37.07 124 HIS A N 1
ATOM 984 C CA . HIS A 1 125 ? -36.702 3.811 24.300 1.00 39.37 124 HIS A CA 1
ATOM 985 C C . HIS A 1 125 ? -37.479 5.128 24.344 1.00 41.10 124 HIS A C 1
ATOM 986 O O . HIS A 1 125 ? -37.158 5.990 25.158 1.00 39.70 124 HIS A O 1
ATOM 993 N N . GLU A 1 126 ? -38.506 5.318 23.522 1.00 38.86 125 GLU A N 1
ATOM 994 C CA . GLU A 1 126 ? -39.335 6.512 23.722 1.00 37.83 125 GL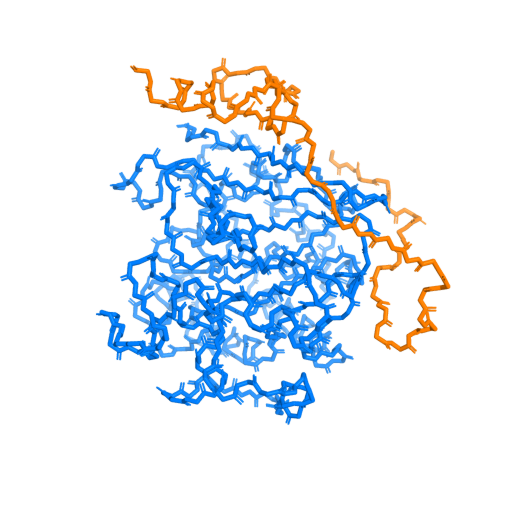U A CA 1
ATOM 995 C C . GLU A 1 126 ? -40.447 6.209 24.727 1.00 38.15 125 GLU A C 1
ATOM 996 O O . GLU A 1 126 ? -41.658 6.273 24.462 1.00 37.38 125 GLU A O 1
ATOM 1002 N N . CYS A 1 127 ? -39.999 5.924 25.937 1.00 37.81 126 CYS A N 1
ATOM 1003 C CA . CYS A 1 127 ? -40.855 5.431 26.996 1.00 36.77 126 CYS A CA 1
ATOM 1004 C C . CYS A 1 127 ? -40.193 5.820 28.305 1.00 39.35 126 CYS A C 1
ATOM 1005 O O . CYS A 1 127 ? -39.012 5.508 28.478 1.00 39.82 126 CYS A O 1
ATOM 1008 N N . ALA A 1 128 ? -40.905 6.533 29.187 1.00 38.82 127 ALA A N 1
ATOM 1009 C CA . ALA A 1 128 ? -40.249 7.025 30.401 1.00 38.69 127 ALA A CA 1
ATOM 1010 C C . ALA A 1 128 ? -39.598 5.917 31.232 1.00 41.61 127 ALA A C 1
ATOM 1011 O O . ALA A 1 128 ? -38.578 6.152 31.902 1.00 41.59 127 ALA A O 1
ATOM 1013 N N . SER A 1 129 ? -40.205 4.736 31.325 1.00 39.33 128 SER A N 1
ATOM 1014 C CA . SER A 1 129 ? -39.613 3.798 32.278 1.00 42.60 128 SER A CA 1
ATOM 1015 C C . SER A 1 129 ? -38.285 3.244 31.754 1.00 41.40 128 SER A C 1
ATOM 1016 O O . SER A 1 129 ? -37.446 2.805 32.552 1.00 42.70 128 SER A O 1
ATOM 1019 N N . ILE A 1 130 ? -38.060 3.297 30.433 1.00 36.90 129 ILE A N 1
ATOM 1020 C CA . ILE A 1 130 ? -36.782 2.910 29.855 1.00 37.93 129 ILE A CA 1
ATOM 1021 C C . ILE A 1 130 ? -35.783 4.069 29.870 1.00 38.36 129 ILE A C 1
ATOM 1022 O O . ILE A 1 130 ? -34.634 3.897 30.312 1.00 39.81 129 ILE A O 1
ATOM 1027 N N . ASN A 1 131 ? -36.177 5.242 29.359 1.00 36.48 130 ASN A N 1
ATOM 1028 C CA . ASN A 1 131 ? -35.176 6.307 29.174 1.00 36.49 130 ASN A CA 1
ATOM 1029 C C . ASN A 1 131 ? -34.930 7.096 30.467 1.00 38.95 130 ASN A C 1
ATOM 1030 O O . ASN A 1 131 ? -34.055 7.992 30.505 1.00 38.57 130 ASN A O 1
ATOM 1035 N N . ARG A 1 132 ? -35.638 6.741 31.552 1.00 38.18 131 ARG A N 1
ATOM 1036 C CA . ARG A 1 132 ? -35.207 7.191 32.881 1.00 37.09 131 ARG A CA 1
ATOM 1037 C C . ARG A 1 132 ? -33.846 6.594 33.221 1.00 39.56 131 ARG A C 1
ATOM 1038 O O . ARG A 1 132 ? -33.013 7.229 33.899 1.00 39.72 131 ARG A O 1
ATOM 1046 N N . ILE A 1 133 ? -33.630 5.356 32.799 1.00 36.74 132 ILE A N 1
ATOM 1047 C CA . ILE A 1 133 ? -32.485 4.522 33.175 1.00 40.00 132 ILE A CA 1
ATOM 1048 C C . ILE A 1 133 ? -31.313 4.630 32.212 1.00 43.26 132 ILE A C 1
ATOM 1049 O O . ILE A 1 133 ? -30.149 4.640 32.625 1.00 39.86 132 ILE A O 1
ATOM 1054 N N . TYR A 1 134 ? -31.575 4.630 30.914 1.00 41.74 133 TYR A N 1
ATOM 1055 C CA . TYR A 1 134 ? -30.515 4.371 29.942 1.00 42.51 133 TYR A CA 1
ATOM 1056 C C . TYR A 1 134 ? -29.822 5.632 29.428 1.00 40.70 133 TYR A C 1
ATOM 1057 O O . TYR A 1 134 ? -29.096 5.563 28.434 1.00 43.66 133 TYR A O 1
ATOM 1066 N N . GLY A 1 135 ? -30.083 6.784 30.029 1.00 40.95 134 GLY A N 1
ATOM 1067 C CA . GLY A 1 135 ? -29.306 7.985 29.788 1.00 44.23 134 GLY A CA 1
ATOM 1068 C C . GLY A 1 135 ? -30.042 9.272 29.480 1.00 45.06 134 GLY A C 1
ATOM 1069 O O . GLY A 1 135 ? -29.496 10.340 29.750 1.00 45.93 134 GLY A O 1
ATOM 1070 N N . PHE A 1 136 ? -31.244 9.227 28.877 1.00 43.12 135 PHE A N 1
ATOM 1071 C CA . PHE A 1 136 ? -31.905 10.465 28.462 1.00 39.14 135 PHE A CA 1
ATOM 1072 C C . PHE A 1 136 ? -32.320 11.310 29.647 1.00 43.71 135 PHE A C 1
ATOM 1073 O O . PHE A 1 136 ? -32.189 12.550 29.627 1.00 44.34 135 PHE A O 1
ATOM 1081 N N . TYR A 1 137 ? -32.872 10.672 30.668 1.00 43.35 136 TYR A N 1
ATOM 1082 C CA . TYR A 1 137 ? -33.234 11.424 31.877 1.00 44.31 136 TYR A CA 1
ATOM 1083 C C . TYR A 1 137 ? -32.028 12.117 32.490 1.00 39.99 136 TYR A C 1
ATOM 1084 O O . TYR A 1 137 ? -32.074 13.322 32.730 1.00 41.40 136 TYR A O 1
ATOM 1093 N N . ASP A 1 138 ? -30.901 11.414 32.573 1.00 41.74 137 ASP A N 1
ATOM 1094 C CA . ASP A 1 138 ? -29.669 12.028 33.074 1.00 44.23 137 ASP A CA 1
ATOM 1095 C C . ASP A 1 138 ? -29.270 13.253 32.273 1.00 45.65 137 ASP A C 1
ATOM 1096 O O . ASP A 1 138 ? -28.943 14.303 32.836 1.00 44.34 137 ASP A O 1
ATOM 1101 N N . GLU A 1 139 ? -29.306 13.143 30.927 1.00 42.15 138 GLU A N 1
ATOM 1102 C CA . GLU A 1 139 ? -28.926 14.270 30.106 1.00 42.84 138 GLU A CA 1
ATOM 1103 C C . GLU A 1 139 ? -29.896 15.416 30.280 1.00 43.35 138 GLU A C 1
ATOM 1104 O O . GLU A 1 139 ? -29.488 16.587 30.335 1.00 48.27 138 GLU A O 1
ATOM 1110 N N . CYS A 1 140 ? -31.191 15.117 30.418 1.00 42.98 139 CYS A N 1
ATOM 1111 C CA . CYS A 1 140 ? -32.165 16.201 30.616 1.00 44.26 139 CYS A CA 1
ATOM 1112 C C . CYS A 1 140 ? -31.958 16.904 31.951 1.00 48.77 139 CYS A C 1
ATOM 1113 O O . CYS A 1 140 ? -32.137 18.127 32.051 1.00 46.53 139 CYS A O 1
ATOM 1116 N N . LYS A 1 141 ? -31.653 16.138 32.992 1.00 45.50 140 LYS A N 1
ATOM 1117 C CA . LYS A 1 141 ? -31.427 16.772 34.292 1.00 50.71 140 LYS A CA 1
ATOM 1118 C C . LYS A 1 141 ? -30.157 17.592 34.302 1.00 50.58 140 LYS A C 1
ATOM 1119 O O . LYS A 1 141 ? -30.114 18.656 34.927 1.00 54.30 140 LYS A O 1
ATOM 1125 N N . ARG A 1 142 ? -29.075 17.011 33.761 1.00 50.91 141 ARG A N 1
ATOM 1126 C CA . ARG A 1 142 ? -27.764 17.658 33.708 1.00 49.40 141 ARG A CA 1
ATOM 1127 C C . ARG A 1 142 ? -27.829 19.020 33.024 1.00 51.96 141 ARG A C 1
ATOM 1128 O O . ARG A 1 142 ? -27.324 20.025 33.544 1.00 51.74 141 ARG A O 1
ATOM 1136 N N . ARG A 1 143 ? -28.499 19.093 31.877 1.00 49.42 142 ARG A N 1
ATOM 1137 C CA . ARG A 1 143 ? -28.520 20.315 31.097 1.00 47.24 142 ARG A CA 1
ATOM 1138 C C . ARG A 1 143 ? -29.726 21.198 31.366 1.00 48.83 142 ARG A C 1
ATOM 1139 O O . ARG A 1 143 ? -29.651 22.425 31.168 1.00 49.21 142 ARG A O 1
ATOM 1147 N N . TYR A 1 144 ? -30.863 20.623 31.781 1.00 46.78 143 TYR A N 1
ATOM 1148 C CA . TYR A 1 144 ? -32.054 21.448 32.008 1.00 45.94 143 TYR A CA 1
ATOM 1149 C C . TYR A 1 144 ? -32.653 21.116 33.379 1.00 49.46 143 TYR A C 1
ATOM 1150 O O . TYR A 1 144 ? -32.101 21.555 34.391 1.00 51.85 143 TYR A O 1
ATOM 1159 N N . ASN A 1 145 ? -33.765 20.377 33.436 1.00 48.00 144 ASN A N 1
ATOM 1160 C CA . ASN A 1 145 ? -34.385 20.032 34.723 1.00 48.47 144 ASN A CA 1
ATOM 1161 C C . ASN A 1 145 ? -35.276 18.804 34.538 1.00 50.55 144 ASN A C 1
ATOM 1162 O O . ASN A 1 145 ? -35.457 18.283 33.426 1.00 42.06 144 ASN A O 1
ATOM 1167 N N . ILE A 1 146 ? -35.783 18.310 35.661 1.00 45.29 145 ILE A N 1
ATOM 1168 C CA . ILE A 1 146 ? -36.653 17.135 35.622 1.00 45.68 145 ILE A CA 1
ATOM 1169 C C . ILE A 1 146 ? -37.908 17.421 34.830 1.00 41.48 145 ILE A C 1
ATOM 1170 O O . ILE A 1 146 ? -38.394 16.573 34.055 1.00 44.81 145 ILE A O 1
ATOM 1175 N N . LYS A 1 147 ? -38.453 18.624 34.993 1.00 40.73 146 LYS A N 1
ATOM 1176 C CA . LYS A 1 147 ? -39.675 19.015 34.315 1.00 42.78 146 LYS A CA 1
ATOM 1177 C C . LYS A 1 147 ? -39.557 18.864 32.793 1.00 45.22 146 LYS A C 1
ATOM 1178 O O . LYS A 1 147 ? -40.543 18.567 32.108 1.00 42.99 146 LYS A O 1
ATOM 1184 N N . LEU A 1 148 ? -38.381 19.114 32.265 1.00 43.01 147 LEU A N 1
ATOM 1185 C CA . LEU A 1 148 ? -38.221 19.036 30.801 1.00 40.31 147 LEU A CA 1
ATOM 1186 C C . LEU A 1 148 ? -38.295 17.572 30.356 1.00 43.08 147 LEU A C 1
ATOM 1187 O O . LEU A 1 148 ? -38.937 17.249 29.358 1.00 43.49 147 LEU A O 1
ATOM 1192 N N . TRP A 1 149 ? -37.726 16.666 31.153 1.00 44.91 148 TRP A N 1
ATOM 1193 C CA . TRP A 1 149 ? -37.869 15.239 30.884 1.00 44.05 148 TRP A CA 1
ATOM 1194 C C . TRP A 1 149 ? -39.337 14.808 30.867 1.00 44.45 148 TRP A C 1
ATOM 1195 O O . TRP A 1 149 ? -39.758 14.091 29.955 1.00 43.75 148 TRP A O 1
ATOM 1206 N N . LYS A 1 150 ? -40.145 15.247 31.845 1.00 42.21 149 LYS A N 1
ATOM 1207 C CA . LYS A 1 150 ? -41.584 14.964 31.776 1.00 41.07 149 LYS A CA 1
ATOM 1208 C C . LYS A 1 150 ? -42.251 15.539 30.539 1.00 44.56 149 LYS A C 1
ATOM 1209 O O . LYS A 1 150 ? -43.184 14.925 29.998 1.00 45.74 149 LYS A O 1
ATOM 1215 N N . THR A 1 151 ? -41.788 16.694 30.053 1.00 41.43 150 THR A N 1
ATOM 1216 C CA . THR A 1 151 ? -42.366 17.260 28.841 1.00 41.44 150 THR A CA 1
ATOM 1217 C C . THR A 1 151 ? -42.043 16.378 27.647 1.00 40.92 150 THR A C 1
ATOM 1218 O O . THR A 1 151 ? -42.898 16.146 26.797 1.00 43.97 150 THR A O 1
ATOM 1222 N N . PHE A 1 152 ? -40.828 15.850 27.568 1.00 42.36 151 PHE A N 1
ATOM 1223 C CA . PHE A 1 152 ? -40.580 14.867 26.492 1.00 42.12 151 PHE A CA 1
ATOM 1224 C C . PHE A 1 152 ? -41.473 13.640 26.620 1.00 41.99 151 PHE A C 1
ATOM 1225 O O . PHE A 1 152 ? -41.914 13.091 25.617 1.00 39.63 151 PHE A O 1
ATOM 1233 N N . THR A 1 153 ? -41.677 13.141 27.846 1.00 39.45 152 THR A N 1
ATOM 1234 C CA . THR A 1 153 ? -42.519 11.971 28.045 1.00 37.32 152 THR A CA 1
ATOM 1235 C C . THR A 1 153 ? -43.908 12.202 27.511 1.00 40.24 152 THR A C 1
ATOM 1236 O O . THR A 1 153 ? -44.480 11.335 26.826 1.00 45.28 152 THR A O 1
ATOM 1240 N N . ASP A 1 154 ? -44.474 13.375 27.767 1.00 41.18 153 ASP A N 1
ATOM 1241 C CA . ASP A 1 154 ? -45.814 13.622 27.240 1.00 42.03 153 ASP A CA 1
ATOM 1242 C C . ASP A 1 154 ? -45.785 13.670 25.718 1.00 41.27 153 ASP A C 1
ATOM 1243 O O . ASP A 1 154 ? -46.772 13.344 25.077 1.00 42.44 153 ASP A O 1
ATOM 1248 N N . CYS A 1 155 ? -44.671 14.081 25.150 1.00 38.80 154 CYS A N 1
ATOM 1249 C CA . CYS A 1 155 ? -44.581 14.097 23.685 1.00 41.32 154 CYS A CA 1
ATOM 1250 C C . CYS A 1 155 ? -44.461 12.665 23.129 1.00 43.12 154 CYS A C 1
ATOM 1251 O O . CYS A 1 155 ? -45.184 12.279 22.185 1.00 41.37 154 CYS A O 1
ATOM 1254 N N . PHE A 1 156 ? -43.540 11.872 23.694 1.00 40.47 155 PHE A N 1
ATOM 1255 C CA . PHE A 1 156 ? -43.308 10.506 23.237 1.00 41.18 155 PHE A CA 1
ATOM 1256 C C . PHE A 1 156 ? -44.573 9.660 23.359 1.00 44.28 155 PHE A C 1
ATOM 1257 O O . PHE A 1 156 ? -44.840 8.778 22.521 1.00 40.30 155 PHE A O 1
ATOM 1265 N N . ASN A 1 157 ? -45.356 9.885 24.423 1.00 41.34 156 ASN A N 1
ATOM 1266 C CA . ASN A 1 157 ? -46.593 9.123 24.606 1.00 39.47 156 ASN A CA 1
ATOM 1267 C C . ASN A 1 157 ? -47.603 9.343 23.489 1.00 42.53 156 ASN A C 1
ATOM 1268 O O . ASN A 1 157 ? -48.565 8.556 23.395 1.00 41.29 156 ASN A O 1
ATOM 1273 N N . CYS A 1 158 ? -47.373 10.311 22.578 1.00 40.49 157 CYS A N 1
ATOM 1274 C CA . CYS A 1 158 ? -48.263 10.505 21.444 1.00 40.54 157 CYS A CA 1
ATOM 1275 C C . CYS A 1 158 ? -47.668 10.105 20.096 1.00 43.40 157 CYS A C 1
ATOM 1276 O O . CYS A 1 158 ? -48.351 10.242 19.083 1.00 40.63 157 CYS A O 1
ATOM 1279 N N . LEU A 1 159 ? -46.434 9.591 20.045 1.00 39.62 158 LEU A N 1
ATOM 1280 C CA . LEU A 1 159 ? -45.869 9.166 18.747 1.00 38.83 158 LEU A CA 1
ATOM 1281 C C . LEU A 1 159 ? -46.718 8.100 18.049 1.00 38.47 158 LEU A C 1
ATOM 1282 O O . LEU A 1 159 ? -47.347 7.262 18.710 1.00 39.12 158 LEU A O 1
ATOM 1287 N N . PRO A 1 160 ? -46.712 8.073 16.698 1.00 39.57 159 PRO A N 1
ATOM 1288 C CA . PRO A 1 160 ? -47.329 6.969 15.985 1.00 39.68 159 PRO A CA 1
ATOM 1289 C C . PRO A 1 160 ? -46.479 5.719 16.177 1.00 40.36 159 PRO A C 1
ATOM 1290 O O . PRO A 1 160 ? -45.292 5.814 16.531 1.00 37.86 159 PRO A O 1
ATOM 1294 N N . ILE A 1 161 ? -47.113 4.560 15.903 1.00 39.90 160 ILE A N 1
ATOM 1295 C CA . ILE A 1 161 ? -46.584 3.231 16.224 1.00 41.91 160 ILE A CA 1
ATOM 1296 C C . ILE A 1 161 ? -46.116 2.445 14.986 1.00 42.85 160 ILE A C 1
ATOM 1297 O O . ILE A 1 161 ? -45.241 1.578 15.104 1.00 40.08 160 ILE A O 1
ATOM 1302 N N . ALA A 1 162 ? -46.670 2.689 13.820 1.00 38.99 161 ALA A N 1
ATOM 1303 C CA . ALA A 1 162 ? -46.260 1.926 12.636 1.00 35.65 161 ALA A CA 1
ATOM 1304 C C . ALA A 1 162 ? -46.639 2.726 11.421 1.00 38.97 161 ALA A C 1
ATOM 1305 O O . ALA A 1 162 ? -47.413 3.692 11.513 1.00 40.95 161 ALA A O 1
ATOM 1307 N N . ALA A 1 163 ? -46.117 2.296 10.264 1.00 35.90 162 ALA A N 1
ATOM 1308 C CA . ALA A 1 163 ? -46.472 2.908 8.996 1.00 37.77 162 ALA A CA 1
ATOM 1309 C C . ALA A 1 163 ? -46.592 1.841 7.923 1.00 43.14 162 ALA A C 1
ATOM 1310 O O . ALA A 1 163 ? -45.999 0.759 8.026 1.00 41.96 162 ALA A O 1
ATOM 1312 N N . ILE A 1 164 ? -47.304 2.183 6.840 1.00 40.87 163 ILE A N 1
ATOM 1313 C CA . ILE A 1 164 ? -47.412 1.308 5.671 1.00 42.26 163 ILE A CA 1
ATOM 1314 C C . ILE A 1 164 ? -47.109 2.158 4.457 1.00 46.95 163 ILE A C 1
ATOM 1315 O O . ILE A 1 164 ? -47.757 3.199 4.249 1.00 43.97 163 ILE A O 1
ATOM 1320 N N . ILE A 1 165 ? -46.058 1.796 3.727 1.00 38.91 164 ILE A N 1
ATOM 1321 C CA . ILE A 1 165 ? -45.647 2.549 2.556 1.00 43.22 164 ILE A CA 1
ATOM 1322 C C . ILE A 1 165 ? -46.292 1.901 1.327 1.00 48.77 164 ILE A C 1
ATOM 1323 O O . ILE A 1 165 ? -46.134 0.690 1.096 1.00 45.37 164 ILE A O 1
ATOM 1328 N N . ASP A 1 166 ? -47.081 2.703 0.581 1.00 50.06 165 ASP A N 1
ATOM 1329 C CA . ASP A 1 166 ? -47.703 2.290 -0.697 1.00 45.63 165 ASP A CA 1
ATOM 1330 C C . ASP A 1 166 ? -48.361 0.920 -0.605 1.00 48.46 165 ASP A C 1
ATOM 1331 O O . ASP A 1 166 ? -48.237 0.079 -1.517 1.00 50.84 165 ASP A O 1
ATOM 1336 N N . GLU A 1 167 ? -49.021 0.681 0.525 1.00 43.42 166 GLU A N 1
ATOM 1337 C CA . GLU A 1 167 ? -49.777 -0.529 0.827 1.00 50.23 166 GLU A CA 1
ATOM 1338 C C . GLU A 1 167 ? -48.884 -1.785 0.843 1.00 48.20 166 GLU A C 1
ATOM 1339 O O . GLU A 1 167 ? -49.388 -2.911 0.848 1.00 53.76 166 GLU A O 1
ATOM 1345 N N . LYS A 1 168 ? -47.573 -1.637 0.761 1.00 44.61 167 LYS A N 1
ATOM 1346 C CA . LYS A 1 168 ? -46.747 -2.833 0.554 1.00 50.66 167 LYS A CA 1
ATOM 1347 C C . LYS A 1 168 ? -45.641 -3.048 1.600 1.00 48.70 167 LYS A C 1
ATOM 1348 O O . LYS A 1 168 ? -45.191 -4.194 1.787 1.00 45.83 167 LYS A O 1
ATOM 1354 N N . ILE A 1 169 ? -45.129 -1.978 2.217 1.00 46.41 168 ILE A N 1
ATOM 1355 C CA . ILE A 1 169 ? -44.051 -2.109 3.208 1.00 40.71 168 ILE A CA 1
ATOM 1356 C C . ILE A 1 169 ? -44.606 -1.722 4.587 1.00 44.83 168 ILE A C 1
ATOM 1357 O O . ILE A 1 169 ? -45.057 -0.585 4.789 1.00 43.88 168 ILE A O 1
ATOM 1362 N N . PHE A 1 170 ? -44.559 -2.654 5.542 1.00 42.46 169 PHE A N 1
ATOM 1363 C CA . PHE A 1 170 ? -45.065 -2.441 6.883 1.00 40.48 169 PHE A CA 1
ATOM 1364 C C . PHE A 1 170 ? -43.868 -2.211 7.790 1.00 45.09 169 PHE A C 1
ATOM 1365 O O . PHE A 1 170 ? -42.933 -3.017 7.785 1.00 43.25 169 PHE A O 1
ATOM 1373 N N . CYS A 1 171 ? -43.881 -1.099 8.552 1.00 42.35 170 CYS A N 1
ATOM 1374 C CA . CYS A 1 171 ? -42.674 -0.600 9.211 1.00 36.34 170 CYS A CA 1
ATOM 1375 C C . CYS A 1 171 ? -43.024 -0.381 10.671 1.00 37.92 170 CYS A C 1
ATOM 1376 O O . CYS A 1 171 ? -44.087 0.181 10.974 1.00 38.74 170 CYS A O 1
ATOM 1379 N N . MET A 1 172 ? -42.135 -0.813 11.549 1.00 38.44 171 MET A N 1
ATOM 1380 C CA . MET A 1 172 ? -42.348 -0.617 12.988 1.00 36.27 171 MET A CA 1
ATOM 1381 C C . MET A 1 172 ? -40.974 -0.733 13.649 1.00 41.62 171 MET A C 1
ATOM 1382 O O . MET A 1 172 ? -40.004 -1.164 13.018 1.00 39.55 171 MET A O 1
ATOM 1387 N N . HIS A 1 173 ? -40.866 -0.323 14.924 1.00 35.26 172 HIS A N 1
ATOM 1388 C CA . HIS A 1 173 ? -39.533 -0.372 15.524 1.00 37.76 172 HIS A CA 1
ATOM 1389 C C . HIS A 1 173 ? -39.033 -1.809 15.724 1.00 39.51 172 HIS A C 1
ATOM 1390 O O . HIS A 1 173 ? -37.898 -2.168 15.313 1.00 38.32 172 HIS A O 1
ATOM 1397 N N . GLY A 1 174 ? -39.866 -2.635 16.345 1.00 37.04 173 GLY A N 1
ATOM 1398 C CA . GLY A 1 174 ? -39.477 -3.933 16.873 1.00 40.95 173 GLY A CA 1
ATOM 1399 C C . GLY A 1 174 ? -39.895 -5.077 15.951 1.00 41.51 173 GLY A C 1
ATOM 1400 O O . GLY A 1 174 ? -39.035 -5.693 15.299 1.00 40.52 173 GLY A O 1
ATOM 1401 N N . GLY A 1 175 ? -41.180 -5.413 15.916 1.00 38.42 174 GLY A N 1
ATOM 1402 C CA . GLY A 1 175 ? -41.565 -6.451 14.968 1.00 41.02 174 GLY A CA 1
ATOM 1403 C C . GLY A 1 175 ? -43.030 -6.772 15.032 1.00 39.49 174 GLY A C 1
ATOM 1404 O O . GLY A 1 175 ? -43.840 -5.901 15.347 1.00 40.41 174 GLY A O 1
ATOM 1405 N N . LEU A 1 176 ? -43.383 -8.023 14.760 1.00 39.46 175 LEU A N 1
ATOM 1406 C CA . LEU A 1 176 ? -44.779 -8.452 14.743 1.00 38.45 175 LEU A CA 1
ATOM 1407 C C . LEU A 1 176 ? -45.288 -8.782 16.138 1.00 43.22 175 LEU A C 1
ATOM 1408 O O . LEU A 1 176 ? -44.552 -8.776 17.122 1.00 42.90 175 LEU A O 1
ATOM 1413 N N . SER A 1 177 ? -46.560 -9.149 16.224 1.00 44.48 176 SER A N 1
ATOM 1414 C CA . SER A 1 177 ? -47.207 -9.509 17.475 1.00 43.81 176 SER A CA 1
ATOM 1415 C C . SER A 1 177 ? -48.027 -10.749 17.181 1.00 47.67 176 SER A C 1
ATOM 1416 O O . SER A 1 177 ? -48.656 -10.810 16.116 1.00 47.64 176 SER A O 1
ATOM 1419 N N . PRO A 1 178 ? -48.052 -11.736 18.070 1.00 45.58 177 PRO A N 1
ATOM 1420 C CA . PRO A 1 178 ? -49.006 -12.834 17.895 1.00 49.29 177 PRO A CA 1
ATOM 1421 C C . PRO A 1 178 ? -50.444 -12.385 18.037 1.00 51.54 177 PRO A C 1
ATOM 1422 O O . PRO A 1 178 ? -51.328 -13.164 17.693 1.00 56.43 177 PRO A O 1
ATOM 1426 N N . ASP A 1 179 ? -50.711 -11.187 18.551 1.00 47.51 178 ASP A N 1
ATOM 1427 C CA . ASP A 1 179 ? -52.062 -10.655 18.631 1.00 49.41 178 ASP A CA 1
ATOM 1428 C C . ASP A 1 179 ? -52.459 -9.815 17.410 1.00 51.31 178 ASP A C 1
ATOM 1429 O O . ASP A 1 179 ? -53.611 -9.368 17.331 1.00 54.56 178 ASP A O 1
ATOM 1434 N N . LEU A 1 180 ? -51.576 -9.605 16.437 1.00 54.29 179 LEU A N 1
ATOM 1435 C CA . LEU A 1 180 ? -51.901 -8.717 15.313 1.00 50.35 179 LEU A CA 1
ATOM 1436 C C . LEU A 1 180 ? -52.623 -9.479 14.204 1.00 51.88 179 LEU A C 1
ATOM 1437 O O . LEU A 1 180 ? -52.000 -10.059 13.314 1.00 54.66 179 LEU A O 1
ATOM 1442 N N . ASN A 1 181 ? -53.949 -9.394 14.203 1.00 53.34 180 ASN A N 1
ATOM 1443 C CA . ASN A 1 181 ? -54.765 -10.001 13.154 1.00 54.09 180 ASN A CA 1
ATOM 1444 C C . ASN A 1 181 ? -55.205 -9.029 12.060 1.00 52.58 180 ASN A C 1
ATOM 1445 O O . ASN A 1 181 ? -55.172 -9.384 10.884 1.00 56.23 180 ASN A O 1
ATOM 1450 N N . SER A 1 182 ? -55.598 -7.821 12.438 1.00 54.14 181 SER A N 1
ATOM 1451 C CA . SER A 1 182 ? -56.110 -6.774 11.573 1.00 53.12 181 SER A CA 1
ATOM 1452 C C . SER A 1 182 ? -55.374 -5.471 11.855 1.00 50.07 181 SER A C 1
ATOM 1453 O O . SER A 1 182 ? -55.152 -5.130 13.020 1.00 48.33 181 SER A O 1
ATOM 1456 N N . MET A 1 183 ? -55.053 -4.713 10.799 1.00 46.49 182 MET A N 1
ATOM 1457 C CA . MET A 1 183 ? -54.482 -3.377 11.010 1.00 47.46 182 MET A CA 1
ATOM 1458 C C . MET A 1 183 ? -55.415 -2.506 11.848 1.00 55.23 182 MET A C 1
ATOM 1459 O O . MET A 1 183 ? -54.959 -1.556 12.507 1.00 50.51 182 MET A O 1
ATOM 1464 N N . GLU A 1 184 ? -56.705 -2.848 11.897 1.00 52.82 183 GLU A N 1
ATOM 1465 C CA . GLU A 1 184 ? -57.634 -2.013 12.635 1.00 51.59 183 GLU A CA 1
ATOM 1466 C C . GLU A 1 184 ? -57.306 -2.041 14.118 1.00 49.76 183 GLU A C 1
ATOM 1467 O O . GLU A 1 184 ? -57.550 -1.060 14.822 1.00 51.24 183 GLU A O 1
ATOM 1473 N N . GLN A 1 185 ? -56.699 -3.136 14.589 1.00 47.83 184 GLN A N 1
ATOM 1474 C CA . GLN A 1 185 ? -56.228 -3.230 15.978 1.00 49.27 184 GLN A CA 1
ATOM 1475 C C . GLN A 1 185 ? -55.264 -2.114 16.346 1.00 47.17 184 GLN A C 1
ATOM 1476 O O . GLN A 1 185 ? -55.301 -1.601 17.477 1.00 47.92 184 GLN A O 1
ATOM 1482 N N . ILE A 1 186 ? -54.360 -1.770 15.428 1.00 41.79 185 ILE A N 1
ATOM 1483 C CA . ILE A 1 186 ? -53.420 -0.680 15.654 1.00 43.19 185 ILE A CA 1
ATOM 1484 C C . ILE A 1 186 ? -54.144 0.677 15.628 1.00 46.34 185 ILE A C 1
ATOM 1485 O O . ILE A 1 186 ? -53.920 1.521 16.497 1.00 49.11 185 ILE A O 1
ATOM 1490 N N . ARG A 1 187 ? -55.031 0.900 14.633 1.00 49.04 186 ARG A N 1
ATOM 1491 C CA . ARG A 1 187 ? -55.756 2.173 14.548 1.00 45.69 186 ARG A CA 1
ATOM 1492 C C . ARG A 1 187 ? -56.554 2.450 15.803 1.00 50.05 186 ARG A C 1
ATOM 1493 O O . ARG A 1 187 ? -56.707 3.608 16.193 1.00 57.31 186 ARG A O 1
ATOM 1501 N N . ARG A 1 188 ? -57.055 1.419 16.470 1.00 50.36 187 ARG A N 1
ATOM 1502 C CA . ARG A 1 188 ? -57.851 1.610 17.681 1.00 51.55 187 ARG A CA 1
ATOM 1503 C C . ARG A 1 188 ? -57.037 1.945 18.919 1.00 54.33 187 ARG A C 1
ATOM 1504 O O . ARG A 1 188 ? -57.634 2.161 19.976 1.00 58.80 187 ARG A O 1
ATOM 1512 N N . VAL A 1 189 ? -55.706 1.922 18.864 1.00 49.73 188 VAL A N 1
ATOM 1513 C CA . VAL A 1 189 ? -54.938 2.279 20.057 1.00 52.11 188 VAL A CA 1
ATOM 1514 C C . VAL A 1 189 ? -55.124 3.761 20.324 1.00 50.50 188 VAL A C 1
ATOM 1515 O O . VAL A 1 189 ? -54.972 4.587 19.421 1.00 50.90 188 VAL A O 1
ATOM 1519 N N . MET A 1 190 ? -55.443 4.116 21.550 1.00 48.01 189 MET A N 1
ATOM 1520 C CA A MET A 1 190 ? -55.684 5.511 21.878 0.51 51.59 189 MET A CA 1
ATOM 1521 C CA B MET A 1 190 ? -55.678 5.512 21.865 0.49 52.23 189 MET A CA 1
ATOM 1522 C C . MET A 1 190 ? -54.421 6.122 22.470 1.00 49.05 189 MET A C 1
ATOM 1523 O O . MET A 1 190 ? -53.633 5.434 23.123 1.00 50.38 189 MET A O 1
ATOM 1532 N N . ARG A 1 191 ? -54.229 7.423 22.227 1.00 47.80 190 ARG A N 1
ATOM 1533 C CA . ARG A 1 191 ? -53.126 8.246 22.710 1.00 44.95 190 ARG A CA 1
ATOM 1534 C C . ARG A 1 191 ? -53.636 9.475 23.491 1.00 49.73 190 ARG A C 1
ATOM 1535 O O . ARG A 1 191 ? -54.714 9.993 23.193 1.00 51.03 190 ARG A O 1
ATOM 1543 N N . PRO A 1 192 ? -52.868 9.985 24.482 1.00 53.89 191 PRO A N 1
ATOM 1544 C CA . PRO A 1 192 ? -51.520 9.491 24.807 1.00 47.50 191 PRO A CA 1
ATOM 1545 C C . PRO A 1 192 ? -51.563 8.130 25.480 1.00 49.17 191 PRO A C 1
ATOM 1546 O O . PRO A 1 192 ? -52.579 7.810 26.060 1.00 50.29 191 PRO A O 1
ATOM 1550 N N . THR A 1 193 ? -50.482 7.348 25.396 1.00 44.90 192 THR A N 1
ATOM 1551 C CA . THR A 1 193 ? -50.419 6.050 26.048 1.00 40.44 192 THR A CA 1
ATOM 1552 C C . THR A 1 193 ? -48.966 5.769 26.368 1.00 45.97 192 THR A C 1
ATOM 1553 O O . THR A 1 193 ? -48.055 6.241 25.656 1.00 41.17 192 THR A O 1
ATOM 1557 N N . ASP A 1 194 ? -48.756 5.104 27.506 1.00 43.71 193 ASP A N 1
ATOM 1558 C CA . ASP A 1 194 ? -47.480 4.468 27.775 1.00 45.64 193 ASP A CA 1
ATOM 1559 C C . ASP A 1 194 ? -47.422 3.138 26.990 1.00 46.13 193 ASP A C 1
ATOM 1560 O O . ASP A 1 194 ? -48.411 2.669 26.456 1.00 46.86 193 ASP A O 1
ATOM 1565 N N . ILE A 1 195 ? -46.255 2.511 26.952 1.00 47.13 194 ILE A N 1
ATOM 1566 C CA . ILE A 1 195 ? -46.088 1.175 26.395 1.00 47.90 194 ILE A CA 1
ATOM 1567 C C . ILE A 1 195 ? -46.336 0.157 27.518 1.00 47.49 194 ILE A C 1
ATOM 1568 O O . ILE A 1 195 ? -45.594 0.176 28.520 1.00 45.69 194 ILE A O 1
ATOM 1573 N N . PRO A 1 196 ? -47.321 -0.721 27.392 1.00 45.05 195 PRO A N 1
ATOM 1574 C CA . PRO A 1 196 ? -47.583 -1.709 28.442 1.00 48.73 195 PRO A CA 1
ATOM 1575 C C . PRO A 1 196 ? -46.526 -2.803 28.404 1.00 48.13 195 PRO A C 1
ATOM 1576 O O . PRO A 1 196 ? -45.778 -2.925 27.440 1.00 44.93 195 PRO A O 1
ATOM 1580 N N . ASP A 1 197 ? -46.466 -3.562 29.505 1.00 44.60 196 ASP A N 1
ATOM 1581 C CA . ASP A 1 197 ? -45.577 -4.714 29.697 1.00 47.28 196 ASP A CA 1
ATOM 1582 C C . ASP A 1 197 ? -45.841 -5.887 28.773 1.00 45.64 196 ASP A C 1
ATOM 1583 O O . ASP A 1 197 ? -44.980 -6.763 28.661 1.00 43.20 196 ASP A O 1
ATOM 1588 N N . VAL A 1 198 ? -47.069 -6.025 28.263 1.00 49.35 197 VAL A N 1
ATOM 1589 C CA . VAL A 1 198 ? -47.496 -7.169 27.444 1.00 45.45 197 VAL A CA 1
ATOM 1590 C C . VAL A 1 198 ? -48.497 -6.675 26.415 1.00 45.45 197 VAL A C 1
ATOM 1591 O O . VAL A 1 198 ? -49.131 -5.638 26.604 1.00 48.85 197 VAL A O 1
ATOM 1595 N N . GLY A 1 199 ? -48.661 -7.432 25.318 1.00 46.29 198 GLY A N 1
ATOM 1596 C CA . GLY A 1 199 ? -49.728 -7.182 24.346 1.00 46.52 198 GLY A CA 1
ATOM 1597 C C . GLY A 1 199 ? -49.236 -6.522 23.080 1.00 46.15 198 GLY A C 1
ATOM 1598 O O . GLY A 1 199 ? -48.038 -6.287 22.877 1.00 44.40 198 GLY A O 1
ATOM 1599 N N . LEU A 1 200 ? -50.213 -6.153 22.250 1.00 44.25 199 LEU A N 1
ATOM 1600 C CA . LEU A 1 200 ? -49.935 -5.725 20.874 1.00 43.74 199 LEU A CA 1
ATOM 1601 C C . LEU A 1 200 ? -48.944 -4.573 20.828 1.00 44.42 199 LEU A C 1
ATOM 1602 O O . LEU A 1 200 ? -47.955 -4.630 20.104 1.00 43.34 199 LEU A O 1
ATOM 1607 N N . LEU A 1 201 ? -49.211 -3.492 21.565 1.00 41.64 200 LEU A N 1
ATOM 1608 C CA . LEU A 1 201 ? -48.338 -2.322 21.470 1.00 39.83 200 LEU A CA 1
ATOM 1609 C C . LEU A 1 201 ? -46.926 -2.643 21.992 1.00 43.34 200 LEU A C 1
ATOM 1610 O O . LEU A 1 201 ? -45.916 -2.196 21.420 1.00 41.07 200 LEU A O 1
ATOM 1615 N N . CYS A 1 202 ? -46.842 -3.401 23.085 1.00 41.03 201 CYS A N 1
ATOM 1616 C CA . CYS A 1 202 ? -45.542 -3.891 23.559 1.00 42.44 201 CYS A CA 1
ATOM 1617 C C . CYS A 1 202 ? -44.754 -4.611 22.445 1.00 43.59 201 CYS A C 1
ATOM 1618 O O . CYS A 1 202 ? -43.601 -4.251 22.123 1.00 38.89 201 CYS A O 1
ATOM 1621 N N . ASP A 1 203 ? -45.390 -5.620 21.823 1.00 42.69 202 ASP A N 1
ATOM 1622 C CA . ASP A 1 203 ? -44.746 -6.470 20.829 1.00 41.06 202 ASP A CA 1
ATOM 1623 C C . ASP A 1 203 ? -44.242 -5.687 19.633 1.00 42.22 202 ASP A C 1
ATOM 1624 O O . ASP A 1 203 ? -43.156 -5.983 19.113 1.00 39.04 202 ASP A O 1
ATOM 1629 N N . LEU A 1 204 ? -45.035 -4.715 19.143 1.00 40.15 203 LEU A N 1
ATOM 1630 C CA . LEU A 1 204 ? -44.637 -3.946 17.951 1.00 38.70 203 LEU A CA 1
ATOM 1631 C C . LEU A 1 204 ? -43.344 -3.191 18.205 1.00 39.59 203 LEU A C 1
ATOM 1632 O O . LEU A 1 204 ? -42.568 -2.919 17.277 1.00 38.03 203 LEU A O 1
ATOM 1637 N N . LEU A 1 205 ? -43.102 -2.842 19.468 1.00 35.91 204 LEU A N 1
ATOM 1638 C CA . LEU A 1 205 ? -41.904 -2.080 19.820 1.00 36.20 204 LEU A CA 1
ATOM 1639 C C . LEU A 1 205 ? -40.771 -2.924 20.415 1.00 38.55 204 LEU A C 1
ATOM 1640 O O . LEU A 1 205 ? -39.663 -2.395 20.626 1.00 38.76 204 LEU A O 1
ATOM 1645 N N . TRP A 1 206 ? -41.030 -4.166 20.765 1.00 37.98 205 TRP A N 1
ATOM 1646 C CA . TRP A 1 206 ? -40.049 -4.975 21.496 1.00 38.31 205 TRP A CA 1
ATOM 1647 C C . TRP A 1 206 ? -39.681 -6.287 20.837 1.00 42.03 205 TRP A C 1
ATOM 1648 O O . TRP A 1 206 ? -38.643 -6.844 21.218 1.00 40.98 205 TRP A O 1
ATOM 1659 N N . SER A 1 207 ? -40.520 -6.851 19.954 1.00 39.86 206 SER A N 1
ATOM 1660 C CA . SER A 1 207 ? -40.251 -8.226 19.483 1.00 41.02 206 SER A CA 1
ATOM 1661 C C . SER A 1 207 ? -39.064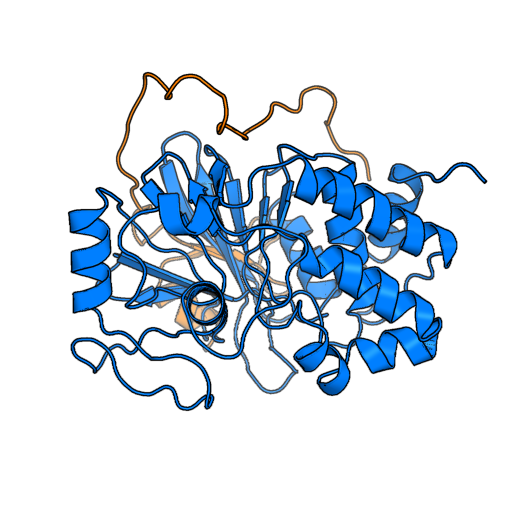 -8.252 18.512 1.00 38.60 206 SER A C 1
ATOM 1662 O O . SER A 1 207 ? -38.607 -7.213 18.000 1.00 40.15 206 SER A O 1
ATOM 1665 N N . ASP A 1 208 ? -38.485 -9.455 18.323 1.00 41.55 207 ASP A N 1
ATOM 1666 C CA . ASP A 1 208 ? -37.344 -9.656 17.421 1.00 41.49 207 ASP A CA 1
ATOM 1667 C C . ASP A 1 208 ? -37.583 -10.868 16.539 1.00 40.67 207 ASP A C 1
ATOM 1668 O O . ASP A 1 208 ? -38.156 -11.874 16.981 1.00 39.59 207 ASP A O 1
ATOM 1673 N N . PRO A 1 209 ? -37.097 -10.833 15.304 1.00 41.29 208 PRO A N 1
ATOM 1674 C CA . PRO A 1 209 ? -37.071 -12.063 14.513 1.00 42.40 208 PRO A CA 1
ATOM 1675 C C . PRO A 1 209 ? -35.941 -12.964 15.011 1.00 46.31 208 PRO A C 1
ATOM 1676 O O . PRO A 1 209 ? -34.926 -12.490 15.537 1.00 41.86 208 PRO A O 1
ATOM 1680 N N . ASP A 1 210 ? -36.128 -14.272 14.805 1.00 45.62 209 ASP A N 1
ATOM 1681 C CA . ASP A 1 210 ? -35.106 -15.284 15.095 1.00 44.78 209 ASP A CA 1
ATOM 1682 C C . ASP A 1 210 ? -35.072 -16.279 13.943 1.00 43.21 209 ASP A C 1
ATOM 1683 O O . ASP A 1 210 ? -36.037 -17.023 13.741 1.00 44.94 209 ASP A O 1
ATOM 1688 N N . LYS A 1 211 ? -33.960 -16.291 13.214 1.00 44.20 210 LYS A N 1
ATOM 1689 C CA . LYS A 1 211 ? -33.894 -17.050 11.960 1.00 46.21 210 LYS A CA 1
ATOM 1690 C C . LYS A 1 211 ? -34.063 -18.547 12.198 1.00 49.77 210 LYS A C 1
ATOM 1691 O O . LYS A 1 211 ? -34.507 -19.258 11.295 1.00 50.03 210 LYS A O 1
ATOM 1697 N N . ASP A 1 212 ? -33.828 -19.029 13.430 1.00 46.07 211 ASP A N 1
ATOM 1698 C CA . ASP A 1 212 ? -33.760 -20.456 13.684 1.00 43.33 211 ASP A CA 1
ATOM 1699 C C . ASP A 1 212 ? -35.003 -21.031 14.343 1.00 51.14 211 ASP A C 1
ATOM 1700 O O . ASP A 1 212 ? -35.006 -22.229 14.677 1.00 57.40 211 ASP A O 1
ATOM 1705 N N . ILE A 1 213 ? -36.036 -20.230 14.616 1.00 50.42 212 ILE A N 1
ATOM 1706 C CA . ILE A 1 213 ? -37.218 -20.766 15.259 1.00 43.11 212 ILE A CA 1
ATOM 1707 C C . ILE A 1 213 ? -38.354 -20.888 14.268 1.00 45.18 212 ILE A C 1
ATOM 1708 O O . ILE A 1 213 ? -38.324 -20.374 13.137 1.00 46.78 212 ILE A O 1
ATOM 1713 N N . VAL A 1 214 ? -39.374 -21.600 14.714 1.00 48.40 213 VAL A N 1
ATOM 1714 C CA . VAL A 1 214 ? -40.626 -21.837 13.990 1.00 48.71 213 VAL A CA 1
ATOM 1715 C C . VAL A 1 214 ? -41.740 -21.295 14.882 1.00 52.76 213 VAL A C 1
ATOM 1716 O O . VAL A 1 214 ? -41.840 -21.703 16.048 1.00 48.62 213 VAL A O 1
ATOM 1720 N N . GLY A 1 215 ? -42.565 -20.370 14.355 1.00 48.26 214 GLY A N 1
ATOM 1721 C CA . GLY A 1 215 ? -43.632 -19.850 15.208 1.00 46.15 214 GLY A CA 1
ATOM 1722 C C . GLY A 1 215 ? -43.126 -18.794 16.188 1.00 47.20 214 GLY A C 1
ATOM 1723 O O . GLY A 1 215 ? -42.227 -18.016 15.856 1.00 44.54 214 GLY A O 1
ATOM 1724 N N . TRP A 1 216 ? -43.650 -18.790 17.410 1.00 43.53 215 TRP A N 1
ATOM 1725 C CA . TRP A 1 216 ? -43.350 -17.752 18.385 1.00 46.13 215 TRP A CA 1
ATOM 1726 C C . TRP A 1 216 ? -42.597 -18.395 19.543 1.00 47.02 215 TRP A C 1
ATOM 1727 O O . TRP A 1 216 ? -42.941 -19.506 19.940 1.00 44.38 215 TRP A O 1
ATOM 1738 N N . SER A 1 217 ? -41.570 -17.713 20.068 1.00 44.06 216 SER A N 1
ATOM 1739 C CA . SER A 1 217 ? -40.826 -18.235 21.229 1.00 46.45 216 SER A CA 1
ATOM 1740 C C . SER A 1 217 ? -40.431 -17.090 22.164 1.00 47.64 216 SER A C 1
ATOM 1741 O O . SER A 1 217 ? -40.788 -15.925 21.955 1.00 43.11 216 SER A O 1
ATOM 1744 N N . GLU A 1 218 ? -39.695 -17.424 23.244 1.00 44.10 217 GLU A N 1
ATOM 1745 C CA . GLU A 1 218 ? -39.303 -16.431 24.237 1.00 45.53 217 GLU A CA 1
ATOM 1746 C C . GLU A 1 218 ? -38.349 -15.438 23.659 1.00 43.63 217 GLU A C 1
ATOM 1747 O O . GLU A 1 218 ? -37.663 -15.704 22.667 1.00 48.81 217 GLU A O 1
ATOM 1753 N N . ASN A 1 219 ? -38.254 -14.296 24.328 1.00 42.39 218 ASN A N 1
ATOM 1754 C CA . ASN A 1 219 ? -37.274 -13.295 23.957 1.00 44.49 218 ASN A CA 1
ATOM 1755 C C . ASN A 1 219 ? -36.301 -13.111 25.107 1.00 45.29 218 ASN A C 1
ATOM 1756 O O . ASN A 1 219 ? -36.714 -12.818 26.231 1.00 45.50 218 ASN A O 1
ATOM 1761 N N . ASP A 1 220 ? -35.013 -13.226 24.789 1.00 45.22 219 ASP A N 1
ATOM 1762 C CA . ASP A 1 220 ? -33.987 -13.041 25.789 1.00 50.97 219 ASP A CA 1
ATOM 1763 C C . ASP A 1 220 ? -34.044 -11.692 26.456 1.00 49.94 219 ASP A C 1
ATOM 1764 O O . ASP A 1 220 ? -33.435 -11.538 27.517 1.00 46.07 219 ASP A O 1
ATOM 1769 N N . ARG A 1 221 ? -34.677 -10.695 25.827 1.00 41.24 220 ARG A N 1
ATOM 1770 C CA . ARG A 1 221 ? -34.750 -9.383 26.454 1.00 42.27 220 ARG A CA 1
ATOM 1771 C C . ARG A 1 221 ? -35.552 -9.423 27.737 1.00 43.82 220 ARG A C 1
ATOM 1772 O O . ARG A 1 221 ? -35.459 -8.486 28.535 1.00 42.57 220 ARG A O 1
ATOM 1780 N N . GLY A 1 222 ? -36.365 -10.462 27.941 1.00 42.00 221 GLY A N 1
ATOM 1781 C CA . GLY A 1 222 ? -37.286 -10.447 29.064 1.00 42.07 221 GLY A CA 1
ATOM 1782 C C . GLY A 1 222 ? -38.578 -9.705 28.799 1.00 41.58 221 GLY A C 1
ATOM 1783 O O . GLY A 1 222 ? -39.356 -9.497 29.725 1.00 41.04 221 GLY A O 1
ATOM 1784 N N . VAL A 1 223 ? -38.855 -9.351 27.541 1.00 40.44 222 VAL A N 1
ATOM 1785 C CA . VAL A 1 223 ? -40.053 -8.611 27.152 1.00 38.93 222 VAL A CA 1
ATOM 1786 C C . VAL A 1 223 ? -40.458 -9.188 25.793 1.00 38.62 222 VAL A C 1
ATOM 1787 O O . VAL A 1 223 ? -39.584 -9.478 24.988 1.00 39.59 222 VAL A O 1
ATOM 1791 N N . SER A 1 224 ? -41.758 -9.368 25.566 1.00 40.17 223 SER A N 1
ATOM 1792 C CA . SER A 1 224 ? -42.297 -9.755 24.249 1.00 38.31 223 SER A CA 1
ATOM 1793 C C . SER A 1 224 ? -41.713 -11.128 23.836 1.00 43.51 223 SER A C 1
ATOM 1794 O O . SER A 1 224 ? -41.425 -12.007 24.677 1.00 38.90 223 SER A O 1
ATOM 1797 N N . PHE A 1 225 ? -41.558 -11.338 22.541 1.00 41.37 224 PHE A N 1
ATOM 1798 C CA . PHE A 1 225 ? -41.358 -12.656 21.968 1.00 42.61 224 PHE A CA 1
ATOM 1799 C C . PHE A 1 225 ? -40.339 -12.574 20.832 1.00 45.10 224 PHE A C 1
ATOM 1800 O O . PHE A 1 225 ? -39.990 -11.483 20.341 1.00 41.87 224 PHE A O 1
ATOM 1808 N N . THR A 1 226 ? -39.913 -13.765 20.354 1.00 42.09 225 THR A N 1
ATOM 1809 C CA . THR A 1 226 ? -39.244 -13.877 19.058 1.00 38.98 225 THR A CA 1
ATOM 1810 C C . THR A 1 226 ? -40.163 -14.577 18.064 1.00 38.57 225 THR A C 1
ATOM 1811 O O . THR A 1 226 ? -41.037 -15.357 18.452 1.00 42.54 225 THR A O 1
ATOM 1815 N N . PHE A 1 227 ? -39.961 -14.309 16.763 1.00 42.01 226 PHE A N 1
ATOM 1816 C CA . PHE A 1 227 ? -40.809 -14.915 15.734 1.00 47.05 226 PHE A CA 1
ATOM 1817 C C . PHE A 1 227 ? -39.939 -15.395 14.568 1.00 40.52 226 PHE A C 1
ATOM 1818 O O . PHE A 1 227 ? -38.881 -14.818 14.281 1.00 39.51 226 PHE A O 1
ATOM 1826 N N . GLY A 1 228 ? -40.356 -16.504 13.952 1.00 42.87 227 GLY A N 1
ATOM 1827 C CA . GLY A 1 228 ? -39.522 -17.123 12.960 1.00 43.88 227 GLY A CA 1
ATOM 1828 C C . GLY A 1 228 ? -39.926 -16.683 11.557 1.00 47.51 227 GLY A C 1
ATOM 1829 O O . GLY A 1 228 ? -40.895 -15.921 11.367 1.00 43.93 227 GLY A O 1
ATOM 1830 N N . PRO A 1 229 ? -39.142 -17.100 10.560 1.00 44.08 228 PRO A N 1
ATOM 1831 C CA . PRO A 1 229 ? -39.487 -16.765 9.166 1.00 46.11 228 PRO A CA 1
ATOM 1832 C C . PRO A 1 229 ? -40.889 -17.172 8.774 1.00 45.21 228 PRO A C 1
ATOM 1833 O O . PRO A 1 229 ? -41.516 -16.445 7.978 1.00 50.66 228 PRO A O 1
ATOM 1837 N N . ASP A 1 230 ? -41.397 -18.307 9.263 1.00 45.83 229 ASP A N 1
ATOM 1838 C CA . ASP A 1 230 ? -42.749 -18.710 8.894 1.00 49.57 229 ASP A CA 1
ATOM 1839 C C . ASP A 1 230 ? -43.782 -17.667 9.303 1.00 51.89 229 ASP A C 1
ATOM 1840 O O . ASP A 1 230 ? -44.784 -17.466 8.612 1.00 44.96 229 ASP A O 1
ATOM 1845 N N . VAL A 1 231 ? -43.592 -17.028 10.449 1.00 46.57 230 VAL A N 1
ATOM 1846 C CA . VAL A 1 231 ? -44.520 -15.991 10.893 1.00 48.05 230 VAL A CA 1
ATOM 1847 C C . VAL A 1 231 ? -44.512 -14.803 9.926 1.00 44.38 230 VAL A C 1
ATOM 1848 O O . VAL A 1 231 ? -45.553 -14.199 9.647 1.00 45.85 230 VAL A O 1
ATOM 1852 N N . VAL A 1 232 ? -43.333 -14.395 9.463 1.00 42.84 231 VAL A N 1
ATOM 1853 C CA . VAL A 1 232 ? -43.255 -13.260 8.569 1.00 42.79 231 VAL A CA 1
ATOM 1854 C C . VAL A 1 232 ? -43.939 -13.606 7.250 1.00 48.99 231 VAL A C 1
ATOM 1855 O O . VAL A 1 232 ? -44.715 -12.814 6.707 1.00 46.38 231 VAL A O 1
ATOM 1859 N N . ASN A 1 233 ? -43.626 -14.781 6.714 1.00 46.75 232 ASN A N 1
ATOM 1860 C CA . ASN A 1 233 ? -44.207 -15.236 5.439 1.00 49.84 232 ASN A CA 1
ATOM 1861 C C . ASN A 1 233 ? -45.735 -15.207 5.506 1.00 49.85 232 ASN A C 1
ATOM 1862 O O . ASN A 1 233 ? -46.403 -14.658 4.617 1.00 53.86 232 ASN A O 1
ATOM 1867 N N . ARG A 1 234 ? -46.309 -15.804 6.562 1.00 48.47 233 ARG A N 1
ATOM 1868 C CA . ARG A 1 234 ? -47.763 -15.884 6.669 1.00 49.48 233 ARG A CA 1
ATOM 1869 C C . ARG A 1 234 ? -48.392 -14.520 6.858 1.00 53.40 233 ARG A C 1
ATOM 1870 O O . ARG A 1 234 ? -49.468 -14.243 6.314 1.00 51.50 233 ARG A O 1
ATOM 1878 N N . PHE A 1 235 ? -47.809 -13.701 7.730 1.00 51.59 234 PHE A N 1
ATOM 1879 C CA . PHE A 1 235 ? -48.297 -12.341 7.887 1.00 50.66 234 PHE A CA 1
ATOM 1880 C C . PHE A 1 235 ? -48.439 -11.649 6.532 1.00 51.67 234 PHE A C 1
ATOM 1881 O O . PHE A 1 235 ? -49.503 -11.117 6.194 1.00 52.02 234 PHE A O 1
ATOM 1889 N N . LEU A 1 236 ? -47.329 -11.547 5.803 1.00 47.41 235 LEU A N 1
ATOM 1890 C CA . LEU A 1 236 ? -47.332 -10.853 4.512 1.00 49.48 235 LEU A CA 1
ATOM 1891 C C . LEU A 1 236 ? -48.361 -11.453 3.557 1.00 52.62 235 LEU A C 1
ATOM 1892 O O . LEU A 1 236 ? -49.068 -10.711 2.851 1.00 52.42 235 LEU A O 1
ATOM 1897 N N . GLN A 1 237 ? -48.422 -12.794 3.483 1.00 52.99 236 GLN A N 1
ATOM 1898 C CA . GLN A 1 237 ? -49.435 -13.456 2.636 1.00 59.59 236 GLN A CA 1
ATOM 1899 C C . GLN A 1 237 ? -50.837 -13.054 3.066 1.00 59.45 236 GLN A C 1
ATOM 1900 O O . GLN A 1 237 ? -51.640 -12.588 2.254 1.00 59.30 236 GLN A O 1
ATOM 1906 N N . LYS A 1 238 ? -51.135 -13.182 4.352 1.00 53.55 237 LYS A N 1
ATOM 1907 C CA . LYS A 1 238 ? -52.460 -12.834 4.835 1.00 55.34 237 LYS A CA 1
ATOM 1908 C C . LYS A 1 238 ? -52.779 -11.361 4.643 1.00 58.52 237 LYS A C 1
ATOM 1909 O O . LYS A 1 238 ? -53.927 -11.001 4.359 1.00 60.45 237 LYS A O 1
ATOM 1915 N N . GLN A 1 239 ? -51.808 -10.484 4.844 1.00 52.57 238 GLN A N 1
ATOM 1916 C CA . GLN A 1 239 ? -52.077 -9.058 4.797 1.00 55.91 238 GLN A CA 1
ATOM 1917 C C . GLN A 1 239 ? -51.810 -8.454 3.419 1.00 56.91 238 GLN A C 1
ATOM 1918 O O . GLN A 1 239 ? -51.904 -7.230 3.260 1.00 56.22 238 GLN A O 1
ATOM 1924 N N . ASP A 1 240 ? -51.478 -9.280 2.427 1.00 54.40 239 ASP A N 1
ATOM 1925 C CA . ASP A 1 240 ? -51.244 -8.818 1.060 1.00 54.31 239 ASP A CA 1
ATOM 1926 C C . ASP A 1 240 ? -50.161 -7.738 1.045 1.00 55.09 239 ASP A C 1
ATOM 1927 O O . ASP A 1 240 ? -50.327 -6.683 0.441 1.00 54.97 239 ASP A O 1
ATOM 1932 N N . MET A 1 241 ? -49.061 -7.954 1.780 1.00 53.87 240 MET A N 1
ATOM 1933 C CA . MET A 1 241 ? -47.930 -7.022 1.765 1.00 46.70 240 MET A CA 1
ATOM 1934 C C . MET A 1 241 ? -46.666 -7.739 1.347 1.00 43.19 240 MET A C 1
ATOM 1935 O O . MET A 1 241 ? -46.647 -8.954 1.210 1.00 47.87 240 MET A O 1
ATOM 1940 N N . GLU A 1 242 ? -45.602 -6.976 1.133 1.00 44.42 241 GLU A N 1
ATOM 1941 C CA . GLU A 1 242 ? -44.411 -7.489 0.470 1.00 48.31 241 GLU A CA 1
ATOM 1942 C C . GLU A 1 242 ? -43.100 -7.370 1.270 1.00 50.81 241 GLU A C 1
ATOM 1943 O O . GLU A 1 242 ? -42.105 -8.005 0.896 1.00 41.57 241 GLU A O 1
ATOM 1949 N N . LEU A 1 243 ? -43.052 -6.571 2.343 1.00 47.09 242 LEU A N 1
ATOM 1950 C CA . LEU A 1 243 ? -41.792 -6.360 3.051 1.00 44.20 242 LEU A CA 1
ATOM 1951 C C . LEU A 1 243 ? -42.115 -5.828 4.438 1.00 43.30 242 LEU A C 1
ATOM 1952 O O . LEU A 1 243 ? -43.019 -5.005 4.590 1.00 42.44 242 LEU A O 1
ATOM 1957 N N . ILE A 1 244 ? -41.435 -6.349 5.448 1.00 43.95 243 ILE A N 1
ATOM 1958 C CA . ILE A 1 244 ? -41.401 -5.718 6.769 1.00 40.12 243 ILE A CA 1
ATOM 1959 C C . ILE A 1 244 ? -40.074 -4.975 6.928 1.00 43.10 243 ILE A C 1
ATOM 1960 O O . ILE A 1 244 ? -38.994 -5.527 6.663 1.00 40.87 243 ILE A O 1
ATOM 1965 N N . CYS A 1 245 ? -40.151 -3.706 7.319 1.00 39.30 244 CYS A N 1
ATOM 1966 C CA A CYS A 1 245 ? -38.971 -2.926 7.668 0.50 38.49 244 CYS A CA 1
ATOM 1967 C CA B CYS A 1 245 ? -38.990 -2.898 7.653 0.50 38.61 244 CYS A CA 1
ATOM 1968 C C . CYS A 1 245 ? -38.996 -2.685 9.165 1.00 40.61 244 CYS A C 1
ATOM 1969 O O . CYS A 1 245 ? -39.977 -2.163 9.684 1.00 41.89 244 CYS A O 1
ATOM 1974 N N . ARG A 1 246 ? -37.918 -3.047 9.845 1.00 41.12 245 ARG A N 1
ATOM 1975 C CA . ARG A 1 246 ? -37.894 -2.868 11.312 1.00 38.49 245 ARG A CA 1
ATOM 1976 C C . ARG A 1 246 ? -36.482 -2.460 11.737 1.00 38.74 245 ARG A C 1
ATOM 1977 O O . ARG A 1 246 ? -35.568 -2.381 10.919 1.00 41.36 245 ARG A O 1
ATOM 1985 N N . ALA A 1 247 ? -36.275 -2.211 13.043 1.00 37.71 246 ALA A N 1
ATOM 1986 C CA . ALA A 1 247 ? -34.955 -1.751 13.480 1.00 38.89 246 ALA A CA 1
ATOM 1987 C C . ALA A 1 247 ? -34.561 -2.540 14.725 1.00 39.38 246 ALA A C 1
ATOM 1988 O O . ALA A 1 247 ? -34.657 -3.772 14.682 1.00 40.12 246 ALA A O 1
ATOM 1990 N N . HIS A 1 248 ? -34.213 -1.860 15.852 1.00 41.37 247 HIS A N 1
ATOM 1991 C CA . HIS A 1 248 ? -34.210 -2.437 17.210 1.00 40.81 247 HIS A CA 1
ATOM 1992 C C . HIS A 1 248 ? -33.071 -3.437 17.520 1.00 45.33 247 HIS A C 1
ATOM 1993 O O . HIS A 1 248 ? -32.791 -3.684 18.692 1.00 40.10 247 HIS A O 1
ATOM 2000 N N . GLN A 1 249 ? -32.356 -3.971 16.522 1.00 42.07 248 GLN A N 1
ATOM 2001 C CA . GLN A 1 249 ? -31.204 -4.864 16.746 1.00 45.65 248 GLN A CA 1
ATOM 2002 C C . GLN A 1 249 ? -30.001 -4.408 15.919 1.00 49.13 248 GLN A C 1
ATOM 2003 O O . GLN A 1 249 ? -30.146 -4.157 14.724 1.00 43.17 248 GLN A O 1
ATOM 2009 N N . VAL A 1 250 ? -28.808 -4.318 16.531 1.00 45.86 249 VAL A N 1
ATOM 2010 C CA . VAL A 1 250 ? -27.635 -3.849 15.785 1.00 46.57 249 VAL A CA 1
ATOM 2011 C C . VAL A 1 250 ? -27.311 -4.894 14.731 1.00 45.19 249 VAL A C 1
ATOM 2012 O O . VAL A 1 250 ? -27.428 -6.095 14.983 1.00 49.74 249 VAL A O 1
ATOM 2016 N N . VAL A 1 251 ? -26.931 -4.465 13.544 1.00 48.74 250 VAL A N 1
ATOM 2017 C CA . VAL A 1 251 ? -26.514 -5.422 12.510 1.00 50.31 250 VAL A CA 1
ATOM 2018 C C . VAL A 1 251 ? -25.253 -4.900 11.835 1.00 54.06 250 VAL A C 1
ATOM 2019 O O . VAL A 1 251 ? -25.111 -3.690 11.609 1.00 49.61 250 VAL A O 1
ATOM 2023 N N . GLU A 1 252 ? -24.308 -5.820 11.548 1.00 57.86 251 GLU A N 1
ATOM 2024 C CA . GLU A 1 252 ? -22.957 -5.356 11.226 1.00 61.02 251 GLU A CA 1
ATOM 2025 C C . GLU A 1 252 ? -22.944 -4.498 9.977 1.00 53.90 251 GLU A C 1
ATOM 2026 O O . GLU A 1 252 ? -22.220 -3.500 9.930 1.00 53.40 251 GLU A O 1
ATOM 2032 N N . ASP A 1 253 ? -23.776 -4.816 8.979 1.00 54.63 252 ASP A N 1
ATOM 2033 C CA . ASP A 1 253 ? -23.760 -4.019 7.749 1.00 59.06 252 ASP A CA 1
ATOM 2034 C C . ASP A 1 253 ? -24.677 -2.811 7.788 1.00 57.22 252 ASP A C 1
ATOM 2035 O O . ASP A 1 253 ? -24.741 -2.081 6.793 1.00 55.53 252 ASP A O 1
ATOM 2040 N N . GLY A 1 254 ? -25.396 -2.593 8.897 1.00 57.66 253 GLY A N 1
ATOM 2041 C CA . GLY A 1 254 ? -26.394 -1.548 8.976 1.00 51.12 253 GLY A CA 1
ATOM 2042 C C . GLY A 1 254 ? -27.764 -1.960 8.442 1.00 54.90 253 GLY A C 1
ATOM 2043 O O . GLY A 1 254 ? -28.787 -1.362 8.825 1.00 49.54 253 GLY A O 1
ATOM 2044 N N . TYR A 1 255 ? -27.804 -2.925 7.525 1.00 52.30 254 TYR A N 1
ATOM 2045 C CA . TYR A 1 255 ? -29.050 -3.521 7.092 1.00 46.38 254 TYR A CA 1
ATOM 2046 C C . TYR A 1 255 ? -28.834 -5.016 7.189 1.00 48.46 254 TYR A C 1
ATOM 2047 O O . TYR A 1 255 ? -27.693 -5.480 7.124 1.00 52.36 254 TYR A O 1
ATOM 2056 N N . GLU A 1 256 ? -29.907 -5.788 7.303 1.00 46.51 255 GLU A N 1
ATOM 2057 C CA . GLU A 1 256 ? -29.748 -7.238 7.251 1.00 48.40 255 GLU A CA 1
ATOM 2058 C C . GLU A 1 256 ? -31.065 -7.912 6.913 1.00 49.63 255 GLU A C 1
ATOM 2059 O O . GLU A 1 256 ? -32.093 -7.647 7.535 1.00 44.99 255 GLU A O 1
ATOM 2065 N N . PHE A 1 257 ? -31.058 -8.727 5.858 1.00 50.68 256 PHE A N 1
ATOM 2066 C CA . PHE A 1 257 ? -32.285 -9.364 5.409 1.00 46.14 256 PHE A CA 1
ATOM 2067 C C . PHE A 1 257 ? -32.622 -10.561 6.264 1.00 44.26 256 PHE A C 1
ATOM 2068 O O . PHE A 1 257 ? -31.763 -11.144 6.924 1.00 48.74 256 PHE A O 1
ATOM 2076 N N . PHE A 1 258 ? -33.888 -10.964 6.203 1.00 41.94 257 PHE A N 1
ATOM 2077 C CA . PHE A 1 258 ? -34.435 -12.058 6.987 1.00 44.49 257 PHE A CA 1
ATOM 2078 C C . PHE A 1 258 ? -35.536 -12.701 6.172 1.00 47.77 257 PHE A C 1
ATOM 2079 O O . PHE A 1 258 ? -36.265 -11.991 5.472 1.00 51.15 257 PHE A O 1
ATOM 2087 N N . SER A 1 259 ? -35.686 -14.031 6.280 1.00 46.06 258 SER A N 1
ATOM 2088 C CA . SER A 1 259 ? -36.767 -14.760 5.619 1.00 49.83 258 SER A CA 1
ATOM 2089 C C . SER A 1 259 ? -36.717 -14.484 4.092 1.00 48.05 258 SER A C 1
ATOM 2090 O O . SER A 1 259 ? -37.634 -13.896 3.501 1.00 43.76 258 SER A O 1
ATOM 2093 N N . LYS A 1 260 ? -35.577 -14.830 3.505 1.00 46.58 259 LYS A N 1
ATOM 2094 C CA . LYS A 1 260 ? -35.217 -14.450 2.135 1.00 59.12 259 LYS A CA 1
ATOM 2095 C C . LYS A 1 260 ? -35.131 -12.930 2.115 1.00 59.01 259 LYS A C 1
ATOM 2096 O O . LYS A 1 260 ? -34.234 -12.387 2.770 1.00 63.77 259 LYS A O 1
ATOM 2102 N N . ARG A 1 261 ? -36.026 -12.217 1.474 1.00 56.77 260 ARG A N 1
ATOM 2103 C CA . ARG A 1 261 ? -35.978 -10.756 1.592 1.00 52.27 260 ARG A CA 1
ATOM 2104 C C . ARG A 1 261 ? -37.305 -10.181 2.089 1.00 48.65 260 ARG A C 1
ATOM 2105 O O . ARG A 1 261 ? -37.667 -9.041 1.764 1.00 45.98 260 ARG A O 1
ATOM 2113 N N . GLN A 1 262 ? -38.034 -10.971 2.867 1.00 44.07 261 GLN A N 1
ATOM 2114 C CA . GLN A 1 262 ? -39.349 -10.573 3.323 1.00 44.40 261 GLN A CA 1
ATOM 2115 C C . GLN A 1 262 ? -39.297 -9.610 4.503 1.00 47.27 261 GLN A C 1
ATOM 2116 O O . GLN A 1 262 ? -40.322 -8.964 4.804 1.00 45.43 261 GLN A O 1
ATOM 2122 N N . LEU A 1 263 ? -38.148 -9.521 5.175 1.00 43.91 262 LEU A N 1
ATOM 2123 C CA . LEU A 1 263 ? -37.964 -8.598 6.303 1.00 40.75 262 LEU A CA 1
ATOM 2124 C C . LEU A 1 263 ? -36.551 -8.051 6.227 1.00 41.59 262 LEU A C 1
ATOM 2125 O O . LEU A 1 263 ? -35.627 -8.777 5.843 1.00 43.13 262 LEU A O 1
ATOM 2130 N N . VAL A 1 264 ? -36.384 -6.753 6.513 1.00 38.98 263 VAL A N 1
ATOM 2131 C CA . VAL A 1 264 ? -35.060 -6.141 6.637 1.00 40.95 263 VAL A CA 1
ATOM 2132 C C . VAL A 1 264 ? -34.973 -5.401 7.983 1.00 46.98 263 VAL A C 1
ATOM 2133 O O . VAL A 1 264 ? -35.938 -4.743 8.404 1.00 40.57 263 VAL A O 1
ATOM 2137 N N . THR A 1 265 ? -33.849 -5.583 8.688 1.00 43.81 264 THR A N 1
ATOM 2138 C CA . THR A 1 265 ? -33.547 -4.812 9.892 1.00 42.33 264 THR A CA 1
ATOM 2139 C C . THR A 1 265 ? -32.640 -3.701 9.448 1.00 43.55 264 THR A C 1
ATOM 2140 O O . THR A 1 265 ? -31.654 -3.964 8.750 1.00 45.78 264 THR A O 1
ATOM 2144 N N . LEU A 1 266 ? -32.971 -2.467 9.837 1.00 41.90 265 LEU A N 1
ATOM 2145 C CA . LEU A 1 266 ? -32.171 -1.288 9.578 1.00 37.67 265 LEU A CA 1
ATOM 2146 C C . LEU A 1 266 ? -31.670 -0.743 10.906 1.00 46.40 265 LEU A C 1
ATOM 2147 O O . LEU A 1 266 ? -32.447 -0.627 11.862 1.00 45.15 265 LEU A O 1
ATOM 2152 N N . PHE A 1 267 ? -30.405 -0.334 10.953 1.00 43.67 266 PHE A N 1
ATOM 2153 C CA . PHE A 1 267 ? -29.831 0.167 12.197 1.00 43.85 266 PHE A CA 1
ATOM 2154 C C . PHE A 1 267 ? -28.965 1.341 11.791 1.00 49.48 266 PHE A C 1
ATOM 2155 O O . PHE A 1 267 ? -28.124 1.202 10.905 1.00 47.17 266 PHE A O 1
ATOM 2163 N N . SER A 1 268 ? -29.182 2.516 12.354 1.00 47.00 267 SER A N 1
ATOM 2164 C CA . SER A 1 268 ? -28.541 3.675 11.750 1.00 46.03 267 SER A CA 1
ATOM 2165 C C . SER A 1 268 ? -27.494 4.329 12.646 1.00 50.84 267 SER A C 1
ATOM 2166 O O . SER A 1 268 ? -27.109 5.464 12.387 1.00 58.21 267 SER A O 1
ATOM 2169 N N . ALA A 1 269 ? -26.996 3.647 13.672 1.00 49.66 268 ALA A N 1
ATOM 2170 C CA . ALA A 1 269 ? -25.977 4.263 14.524 1.00 50.92 268 ALA A CA 1
ATOM 2171 C C . ALA A 1 269 ? -24.644 3.555 14.300 1.00 53.95 268 ALA A C 1
ATOM 2172 O O . ALA A 1 269 ? -24.459 2.431 14.783 1.00 54.70 268 ALA A O 1
ATOM 2174 N N . PRO A 1 270 ? -23.699 4.133 13.551 1.00 58.47 269 PRO A N 1
ATOM 2175 C CA . PRO A 1 270 ? -22.450 3.408 13.278 1.00 59.47 269 PRO A CA 1
ATOM 2176 C C . PRO A 1 270 ? -21.594 3.368 14.525 1.00 62.25 269 PRO A C 1
ATOM 2177 O O . PRO A 1 270 ? -21.674 4.255 15.385 1.00 62.19 269 PRO A O 1
ATOM 2181 N N . ASN A 1 271 ? -20.774 2.320 14.623 1.00 64.22 270 ASN A N 1
ATOM 2182 C CA . ASN A 1 271 ? -19.874 2.154 15.763 1.00 66.49 270 ASN A CA 1
ATOM 2183 C C . ASN A 1 271 ? -20.691 2.259 17.051 1.00 68.12 270 ASN A C 1
ATOM 2184 O O . ASN A 1 271 ? -20.325 2.972 17.992 1.00 68.98 270 ASN A O 1
ATOM 2189 N N . TYR A 1 272 ? -21.847 1.593 17.056 1.00 63.79 271 TYR A N 1
ATOM 2190 C CA . TYR A 1 272 ? -22.838 1.783 18.112 1.00 64.51 271 TYR A CA 1
ATOM 2191 C C . TYR A 1 272 ? -22.223 1.633 19.494 1.00 66.11 271 TYR A C 1
ATOM 2192 O O . TYR A 1 272 ? -21.617 0.604 19.805 1.00 69.12 271 TYR A O 1
ATOM 2201 N N . CYS A 1 273 ? -22.354 2.697 20.291 1.00 66.72 272 CYS A N 1
ATOM 2202 C CA . CYS A 1 273 ? -21.814 2.793 21.651 1.00 71.35 272 CYS A CA 1
ATOM 2203 C C . CYS A 1 273 ? -20.295 2.898 21.696 1.00 77.87 272 CYS A C 1
ATOM 2204 O O . CYS A 1 273 ? -19.725 3.200 22.746 1.00 81.30 272 CYS A O 1
ATOM 2207 N N . GLY A 1 274 ? -19.622 2.635 20.585 1.00 78.93 273 GLY A N 1
ATOM 2208 C CA . GLY A 1 274 ? -18.189 2.453 20.605 1.00 76.95 273 GLY A CA 1
ATOM 2209 C C . GLY A 1 274 ? -17.722 1.024 20.797 1.00 81.01 273 GLY A C 1
ATOM 2210 O O . GLY A 1 274 ? -16.532 0.762 20.605 1.00 87.14 273 GLY A O 1
ATOM 2211 N N . GLU A 1 275 ? -18.610 0.091 21.172 1.00 82.54 274 GLU A N 1
ATOM 2212 C CA . GLU A 1 275 ? -18.262 -1.324 21.354 1.00 84.53 274 GLU A CA 1
ATOM 2213 C C . GLU A 1 275 ? -18.667 -2.244 20.205 1.00 84.15 274 GLU A C 1
ATOM 2214 O O . GLU A 1 275 ? -18.483 -3.462 20.323 1.00 87.23 274 GLU A O 1
ATOM 2220 N N . PHE A 1 276 ? -19.203 -1.717 19.111 1.00 80.27 275 PHE A N 1
ATOM 2221 C CA . PHE A 1 276 ? -19.510 -2.508 17.930 1.00 76.45 275 PHE A CA 1
ATOM 2222 C C . PHE A 1 276 ? -18.840 -1.841 16.739 1.00 77.20 275 PHE A C 1
ATOM 2223 O O . PHE A 1 276 ? -18.637 -0.624 16.723 1.00 78.60 275 PHE A O 1
ATOM 2231 N N . ASP A 1 277 ? -18.506 -2.601 15.722 1.00 71.55 276 ASP A N 1
ATOM 2232 C CA . ASP A 1 277 ? -17.909 -1.938 14.577 1.00 76.00 276 ASP A CA 1
ATOM 2233 C C . ASP A 1 277 ? -18.888 -1.818 13.422 1.00 75.02 276 ASP A C 1
ATOM 2234 O O . ASP A 1 277 ? -18.466 -1.698 12.263 1.00 72.40 276 ASP A O 1
ATOM 2239 N N . ASN A 1 278 ? -20.189 -1.825 13.724 1.00 63.60 277 ASN A N 1
ATOM 2240 C CA . ASN A 1 278 ? -21.194 -1.807 12.666 1.00 62.94 277 ASN A CA 1
ATOM 2241 C C . ASN A 1 278 ? -21.173 -0.520 11.848 1.00 60.29 277 ASN A C 1
ATOM 2242 O O . ASN A 1 278 ? -20.807 0.552 12.324 1.00 61.72 277 ASN A O 1
ATOM 2247 N N . ALA A 1 279 ? -21.634 -0.630 10.608 1.00 59.92 278 ALA A N 1
ATOM 2248 C CA . ALA A 1 279 ? -22.075 0.523 9.847 1.00 57.17 278 ALA A CA 1
ATOM 2249 C C . ALA A 1 279 ? -23.544 0.830 10.156 1.00 57.58 278 ALA A C 1
ATOM 2250 O O . ALA A 1 279 ? -24.244 0.063 10.818 1.00 58.71 278 ALA A O 1
ATOM 2252 N N . GLY A 1 280 ? -24.006 1.970 9.662 1.00 55.94 279 GLY A N 1
ATOM 2253 C CA . GLY A 1 280 ? -25.407 2.348 9.736 1.00 55.12 279 GLY A CA 1
ATOM 2254 C C . GLY A 1 280 ? -26.008 2.403 8.345 1.00 60.51 279 GLY A C 1
ATOM 2255 O O . GLY A 1 280 ? -25.315 2.716 7.360 1.00 56.74 279 GLY A O 1
ATOM 2256 N N . ALA A 1 281 ? -27.294 2.065 8.246 1.00 52.39 280 ALA A N 1
ATOM 2257 C CA . ALA A 1 281 ? -27.920 2.071 6.930 1.00 52.03 280 ALA A CA 1
ATOM 2258 C C . ALA A 1 281 ? -29.224 2.857 6.927 1.00 54.14 280 ALA A C 1
ATOM 2259 O O . ALA A 1 281 ? -29.856 3.111 7.960 1.00 48.96 280 ALA A O 1
ATOM 2261 N N . MET A 1 282 ? -29.637 3.171 5.709 1.00 45.76 281 MET A N 1
ATOM 2262 C CA . MET A 1 282 ? -30.849 3.878 5.365 1.00 48.97 281 MET A CA 1
ATOM 2263 C C . MET A 1 282 ? -31.364 3.196 4.117 1.00 54.74 281 MET A C 1
ATOM 2264 O O . MET A 1 282 ? -30.561 2.961 3.205 1.00 53.66 281 MET A O 1
ATOM 2269 N N . MET A 1 283 ? -32.631 2.780 4.098 1.00 46.47 282 MET A N 1
ATOM 2270 C CA . MET A 1 283 ? -33.173 2.180 2.886 1.00 46.94 282 MET A CA 1
ATOM 2271 C C . MET A 1 283 ? -33.929 3.222 2.078 1.00 50.10 282 MET A C 1
ATOM 2272 O O . MET A 1 283 ? -34.801 3.910 2.605 1.00 47.47 282 MET A O 1
ATOM 2277 N N . SER A 1 284 ? -33.639 3.313 0.768 1.00 47.09 283 SER A N 1
ATOM 2278 C CA . SER A 1 284 ? -34.262 4.312 -0.081 1.00 48.88 283 SER A CA 1
ATOM 2279 C C . SER A 1 284 ? -35.314 3.614 -0.947 1.00 50.60 283 SER A C 1
ATOM 2280 O O . SER A 1 284 ? -35.044 2.545 -1.494 1.00 51.03 283 SER A O 1
ATOM 2283 N N . VAL A 1 285 ? -36.527 4.166 -1.013 1.00 46.67 284 VAL A N 1
ATOM 2284 C CA . VAL A 1 285 ? -37.626 3.616 -1.793 1.00 52.41 284 VAL A CA 1
ATOM 2285 C C . VAL A 1 285 ? -37.996 4.695 -2.817 1.00 55.71 284 VAL A C 1
ATOM 2286 O O . VAL A 1 285 ? -38.398 5.804 -2.431 1.00 47.21 284 VAL A O 1
ATOM 2290 N N . ASP A 1 286 ? -37.839 4.410 -4.124 1.00 57.11 285 ASP A N 1
ATOM 2291 C CA . ASP A 1 286 ? -38.032 5.521 -5.043 1.00 53.74 285 ASP A CA 1
ATOM 2292 C C . ASP A 1 286 ? -39.477 5.566 -5.522 1.00 56.40 285 ASP A C 1
ATOM 2293 O O . ASP A 1 286 ? -40.281 4.685 -5.203 1.00 56.50 285 ASP A O 1
ATOM 2298 N N . GLU A 1 287 ? -39.770 6.553 -6.393 1.00 58.64 286 GLU A N 1
ATOM 2299 C CA . GLU A 1 287 ? -41.124 6.776 -6.914 1.00 61.79 286 GLU A CA 1
ATOM 2300 C C . GLU A 1 287 ? -41.747 5.516 -7.492 1.00 67.16 286 GLU A C 1
ATOM 2301 O O . GLU A 1 287 ? -42.969 5.309 -7.377 1.00 69.78 286 GLU A O 1
ATOM 2307 N N . SER A 1 288 ? -40.935 4.661 -8.125 1.00 60.83 287 SER A N 1
ATOM 2308 C CA . SER A 1 288 ? -41.473 3.447 -8.727 1.00 60.79 287 SER A CA 1
ATOM 2309 C C . SER A 1 288 ? -41.195 2.216 -7.878 1.00 61.31 287 SER A C 1
ATOM 2310 O O . SER A 1 288 ? -41.263 1.089 -8.366 1.00 57.43 287 SER A O 1
ATOM 2313 N N . LEU A 1 289 ? -40.969 2.416 -6.573 1.00 60.97 288 LEU A N 1
ATOM 2314 C CA . LEU A 1 289 ? -40.906 1.339 -5.591 1.00 57.36 288 LEU A CA 1
ATOM 2315 C C . LEU A 1 289 ? -39.685 0.444 -5.792 1.00 56.60 288 LEU A C 1
ATOM 2316 O O . LEU A 1 289 ? -39.715 -0.745 -5.424 1.00 54.92 288 LEU A O 1
ATOM 2321 N N . LEU A 1 290 ? -38.591 1.040 -6.295 1.00 52.98 289 LEU A N 1
ATOM 2322 C CA . LEU A 1 290 ? -37.277 0.394 -6.341 1.00 57.28 289 LEU A CA 1
ATOM 2323 C C . LEU A 1 290 ? -36.467 0.726 -5.078 1.00 50.65 289 LEU A C 1
ATOM 2324 O O . LEU A 1 290 ? -36.210 1.901 -4.777 1.00 53.40 289 LEU A O 1
ATOM 2329 N N . CYS A 1 291 ? -35.962 -0.306 -4.434 1.00 51.99 290 CYS A N 1
ATOM 2330 C CA . CYS A 1 291 ? -35.354 -0.200 -3.118 1.00 53.21 290 CYS A CA 1
ATOM 2331 C C . CYS A 1 291 ? -33.855 -0.431 -3.231 1.00 58.28 290 CYS A C 1
ATOM 2332 O O . CYS A 1 291 ? -33.415 -1.329 -3.958 1.00 55.19 290 CYS A O 1
ATOM 2335 N N . SER A 1 292 ? -33.080 0.376 -2.511 1.00 49.17 291 SER A N 1
ATOM 2336 C CA . SER A 1 292 ? -31.650 0.173 -2.375 1.00 54.01 291 SER A CA 1
ATOM 2337 C C . SER A 1 292 ? -31.236 0.693 -0.999 1.00 58.02 291 SER A C 1
ATOM 2338 O O . SER A 1 292 ? -32.082 1.197 -0.234 1.00 52.59 291 SER A O 1
ATOM 2341 N N . PHE A 1 293 ? -29.932 0.567 -0.679 1.00 51.01 292 PHE A N 1
ATOM 2342 C CA . PHE A 1 293 ? -29.397 0.921 0.641 1.00 54.05 292 PHE A CA 1
ATOM 2343 C C . PHE A 1 293 ? -28.264 1.928 0.493 1.00 59.14 292 PHE A C 1
ATOM 2344 O O . PHE A 1 293 ? -27.450 1.838 -0.429 1.00 56.71 292 PHE A O 1
ATOM 2352 N N . GLN A 1 294 ? -28.268 2.930 1.357 1.00 52.33 293 GLN A N 1
ATOM 2353 C CA . GLN A 1 294 ? -27.164 3.852 1.559 1.00 50.35 293 GLN A CA 1
ATOM 2354 C C . GLN A 1 294 ? -26.542 3.497 2.894 1.00 62.16 293 GLN A C 1
ATOM 2355 O O . GLN A 1 294 ? -27.265 3.393 3.903 1.00 58.74 293 GLN A O 1
ATOM 2361 N N . ILE A 1 295 ? -25.220 3.268 2.900 1.00 62.02 294 ILE A N 1
ATOM 2362 C CA . ILE A 1 295 ? -24.497 2.726 4.051 1.00 58.51 294 ILE A CA 1
ATOM 2363 C C . ILE A 1 295 ? -23.463 3.751 4.526 1.00 66.03 294 ILE A C 1
ATOM 2364 O O . ILE A 1 295 ? -22.723 4.326 3.712 1.00 62.44 294 ILE A O 1
ATOM 2369 N N . LEU A 1 296 ? -23.397 3.961 5.846 1.00 59.24 295 LEU A N 1
ATOM 2370 C CA . LEU A 1 296 ? -22.400 4.829 6.454 1.00 61.21 295 LEU A CA 1
ATOM 2371 C C . LEU A 1 296 ? -21.327 4.007 7.144 1.00 65.79 295 LEU A C 1
ATOM 2372 O O . LEU A 1 296 ? -21.622 3.264 8.086 1.00 66.63 295 LEU A O 1
ATOM 2377 N N . LYS A 1 297 ? -20.076 4.160 6.694 1.00 70.46 296 LYS A N 1
ATOM 2378 C CA . LYS A 1 297 ? -18.949 3.657 7.472 1.00 70.75 296 LYS A CA 1
ATOM 2379 C C . LYS A 1 297 ? -18.874 4.368 8.817 1.00 63.74 296 LYS A C 1
ATOM 2380 O O . LYS A 1 297 ? -19.208 5.553 8.911 1.00 65.50 296 LYS A O 1
ATOM 2386 N N . PRO A 1 298 ? -18.380 3.693 9.853 1.00 67.83 297 PRO A N 1
ATOM 2387 C CA . PRO A 1 298 ? -18.011 4.404 11.090 1.00 69.87 297 PRO A CA 1
ATOM 2388 C C . PRO A 1 298 ? -16.973 5.488 10.797 1.00 75.11 297 PRO A C 1
ATOM 2389 O O . PRO A 1 298 ? -15.996 5.250 10.078 1.00 76.02 297 PRO A O 1
ATOM 2393 N N . ALA A 1 299 ? -17.186 6.690 11.345 1.00 74.38 298 ALA A N 1
ATOM 2394 C CA . ALA A 1 299 ? -16.320 7.828 10.992 1.00 78.14 298 ALA A CA 1
ATOM 2395 C C . ALA A 1 299 ? -15.051 7.879 11.838 1.00 79.19 298 ALA A C 1
ATOM 2396 O O . ALA A 1 299 ? -14.691 6.895 12.485 1.00 82.34 298 ALA A O 1
ATOM 2398 N N . ILE B 2 1 ? -26.627 25.618 3.066 1.00 76.38 348 ILE B N 1
ATOM 2399 C CA . ILE B 2 1 ? -27.242 26.241 4.239 1.00 78.76 348 ILE B CA 1
ATOM 2400 C C . ILE B 2 1 ? -28.731 26.645 3.906 1.00 76.70 348 ILE B C 1
ATOM 2401 O O . ILE B 2 1 ? -29.490 27.045 4.800 1.00 69.72 348 ILE B O 1
ATOM 2406 N N . SER B 2 2 ? -29.182 26.482 2.643 1.00 76.45 349 SER B N 1
ATOM 2407 C CA . SER B 2 2 ? -30.594 26.712 2.303 1.00 72.92 349 SER B CA 1
ATOM 2408 C C . SER B 2 2 ? -31.145 25.592 1.409 1.00 73.21 349 SER B C 1
ATOM 2409 O O . SER B 2 2 ? -30.466 25.132 0.484 1.00 71.76 349 SER B O 1
ATOM 2412 N N . VAL B 2 3 ? -32.390 25.153 1.704 1.00 74.62 350 VAL B N 1
ATOM 2413 C CA . VAL B 2 3 ? -33.075 24.062 0.988 1.00 73.39 350 VAL B CA 1
ATOM 2414 C C . VAL B 2 3 ? -34.102 24.633 0.004 1.00 72.40 350 VAL B C 1
ATOM 2415 O O . VAL B 2 3 ? -34.583 25.758 0.145 1.00 73.50 350 VAL B O 1
ATOM 2419 N N . GLN B 2 4 ? -34.466 23.835 -1.010 1.00 70.58 351 GLN B N 1
ATOM 2420 C CA . GLN B 2 4 ? -35.506 24.238 -1.971 1.00 73.78 351 GLN B CA 1
ATOM 2421 C C . GLN B 2 4 ? -36.863 23.715 -1.494 1.00 69.93 351 GLN B C 1
ATOM 2422 O O . GLN B 2 4 ? -37.350 22.668 -1.925 1.00 71.30 351 GLN B O 1
ATOM 2428 N N . ASP B 2 5 ? -37.492 24.465 -0.592 1.00 70.12 352 ASP B N 1
ATOM 2429 C CA . ASP B 2 5 ? -38.646 23.937 0.128 1.00 71.66 352 ASP B CA 1
ATOM 2430 C C . ASP B 2 5 ? -39.913 24.722 -0.175 1.00 75.78 352 ASP B C 1
ATOM 2431 O O . ASP B 2 5 ? -40.821 24.798 0.660 1.00 69.67 352 ASP B O 1
ATOM 2436 N N . SER B 2 6 ? -39.985 25.313 -1.364 1.00 72.32 353 SER B N 1
ATOM 2437 C CA . SER B 2 6 ? -41.184 26.037 -1.755 1.00 75.32 353 SER B CA 1
ATOM 2438 C C . SER B 2 6 ? -42.208 25.135 -2.426 1.00 73.66 353 SER B C 1
ATOM 2439 O O . SER B 2 6 ? -43.331 25.579 -2.692 1.00 80.36 353 SER B O 1
ATOM 2442 N N . ASN B 2 7 ? -41.859 23.877 -2.681 1.00 71.61 354 ASN B N 1
ATOM 2443 C CA . ASN B 2 7 ? -42.726 22.990 -3.436 1.00 69.68 354 ASN B CA 1
ATOM 2444 C C . ASN B 2 7 ? -42.776 21.633 -2.785 1.00 64.89 354 ASN B C 1
ATOM 2445 O O . ASN B 2 7 ? -42.715 20.605 -3.462 1.00 61.60 354 ASN B O 1
ATOM 2450 N N . VAL B 2 8 ? -42.850 21.592 -1.461 1.00 62.61 355 VAL B N 1
ATOM 2451 C CA . VAL B 2 8 ? -42.935 20.302 -0.799 1.00 54.69 355 VAL B CA 1
ATOM 2452 C C . VAL B 2 8 ? -44.344 19.752 -0.988 1.00 54.16 355 VAL B C 1
ATOM 2453 O O . VAL B 2 8 ? -45.334 20.458 -0.772 1.00 53.96 355 VAL B O 1
ATOM 2457 N N . GLN B 2 9 ? -44.460 18.498 -1.410 1.00 49.67 356 GLN B N 1
ATOM 2458 C CA . GLN B 2 9 ? -45.787 17.931 -1.591 1.00 51.88 356 GLN B CA 1
ATOM 2459 C C . GLN B 2 9 ? -45.905 16.693 -0.707 1.00 50.80 356 GLN B C 1
ATOM 2460 O O . GLN B 2 9 ? -45.023 15.822 -0.717 1.00 51.06 356 GLN B O 1
ATOM 2466 N N . SER B 2 10 ? -46.983 16.669 0.077 1.00 48.72 357 SER B N 1
ATOM 2467 C CA . SER B 2 10 ? -47.253 15.665 1.100 1.00 48.11 357 SER B CA 1
ATOM 2468 C C . SER B 2 10 ? -47.160 14.247 0.558 1.00 51.86 357 SER B C 1
ATOM 2469 O O . SER B 2 10 ? -47.624 13.952 -0.545 1.00 47.32 357 SER B O 1
ATOM 2472 N N . ILE B 2 11 ? -46.632 13.340 1.380 1.00 47.45 358 ILE B N 1
ATOM 2473 C CA . ILE B 2 11 ? -46.713 11.916 1.085 1.00 45.79 358 ILE B CA 1
ATOM 2474 C C . ILE B 2 11 ? -47.643 11.182 2.054 1.00 48.14 358 ILE B C 1
ATOM 2475 O O . ILE B 2 11 ? -47.638 9.947 2.081 1.00 46.77 358 ILE B O 1
ATOM 2480 N N . LEU B 2 12 ? -48.478 11.914 2.819 1.00 44.47 359 LEU B N 1
ATOM 2481 C CA . LEU B 2 12 ? -49.395 11.310 3.774 1.00 46.04 359 LEU B CA 1
ATOM 2482 C C . LEU B 2 12 ? -50.709 10.996 3.081 1.00 50.86 359 LEU B C 1
ATOM 2483 O O . LEU B 2 12 ? -51.396 11.916 2.618 1.00 51.24 359 LEU B O 1
ATOM 2488 N N . ARG B 2 13 ? -51.086 9.720 3.053 1.00 46.17 360 ARG B N 1
ATOM 2489 C CA . ARG B 2 13 ? -52.196 9.269 2.238 1.00 48.20 360 ARG B CA 1
ATOM 2490 C C . ARG B 2 13 ? -53.402 8.786 3.026 1.00 54.86 360 ARG B C 1
ATOM 2491 O O . ARG B 2 13 ? -54.378 8.337 2.406 1.00 59.23 360 ARG B O 1
ATOM 2499 N N . ASN B 2 14 ? -53.391 8.868 4.359 1.00 44.96 361 ASN B N 1
ATOM 2500 C CA . ASN B 2 14 ? -54.478 8.257 5.121 1.00 49.04 361 ASN B CA 1
ATOM 2501 C C . ASN B 2 14 ? -55.857 8.704 4.642 1.00 56.96 361 ASN B C 1
ATOM 2502 O O . ASN B 2 14 ? -56.730 7.880 4.333 1.00 60.94 361 ASN B O 1
ATOM 2507 N N . GLY B 2 15 ? -56.099 9.994 4.577 1.00 52.56 362 GLY B N 1
ATOM 2508 C CA . GLY B 2 15 ? -57.461 10.277 4.110 1.00 68.63 362 GLY B CA 1
ATOM 2509 C C . GLY B 2 15 ? -57.728 9.927 2.641 1.00 66.17 362 GLY B C 1
ATOM 2510 O O . GLY B 2 15 ? -58.886 9.713 2.253 1.00 69.51 362 GLY B O 1
ATOM 2511 N N . LYS B 2 16 ? -56.700 9.810 1.848 1.00 66.89 363 LYS B N 1
ATOM 2512 C CA . LYS B 2 16 ? -56.781 10.212 0.453 1.00 59.18 363 LYS B CA 1
ATOM 2513 C C . LYS B 2 16 ? -57.244 9.063 -0.421 1.00 71.50 363 LYS B C 1
ATOM 2514 O O . LYS B 2 16 ? -57.274 7.910 0.025 1.00 72.98 363 LYS B O 1
ATOM 2520 N N . PRO B 2 17 ? -57.671 9.341 -1.662 1.00 73.43 364 PRO B N 1
ATOM 2521 C CA . PRO B 2 17 ? -58.137 8.244 -2.504 1.00 76.55 364 PRO B CA 1
ATOM 2522 C C . PRO B 2 17 ? -56.987 7.294 -2.735 1.00 78.38 364 PRO B C 1
ATOM 2523 O O . PRO B 2 17 ? -55.865 7.720 -3.058 1.00 74.08 364 PRO B O 1
ATOM 2527 N N . LYS B 2 18 ? -57.271 6.008 -2.500 1.00 81.42 365 LYS B N 1
ATOM 2528 C CA . LYS B 2 18 ? -56.384 4.924 -2.887 1.00 83.66 365 LYS B CA 1
ATOM 2529 C C . LYS B 2 18 ? -55.718 5.317 -4.192 1.00 85.24 365 LYS B C 1
ATOM 2530 O O . LYS B 2 18 ? -56.412 5.659 -5.156 1.00 83.36 365 LYS B O 1
ATOM 2536 N N . LYS B 2 19 ? -54.387 5.367 -4.196 1.00 86.56 366 LYS B N 1
ATOM 2537 C CA . LYS B 2 19 ? -53.648 5.643 -5.419 1.00 85.33 366 LYS B CA 1
ATOM 2538 C C . LYS B 2 19 ? -54.106 4.707 -6.527 1.00 93.37 366 LYS B C 1
ATOM 2539 O O . LYS B 2 19 ? -53.970 3.484 -6.413 1.00 96.21 366 LYS B O 1
ATOM 2545 N N . ALA B 2 20 ? -54.680 5.287 -7.591 1.00 94.18 367 ALA B N 1
ATOM 2546 C CA . ALA B 2 20 ? -55.165 4.498 -8.721 1.00 95.36 367 ALA B CA 1
ATOM 2547 C C . ALA B 2 20 ? -54.103 3.526 -9.250 1.00 101.28 367 ALA B C 1
ATOM 2548 O O . ALA B 2 20 ? -54.442 2.432 -9.729 1.00 102.00 367 ALA B O 1
ATOM 2550 N N . ARG B 2 21 ? -52.820 3.888 -9.145 1.00 102.43 368 ARG B N 1
ATOM 2551 C CA . ARG B 2 21 ? -51.724 3.019 -9.562 1.00 100.50 368 ARG B CA 1
ATOM 2552 C C . ARG B 2 21 ? -51.321 2.054 -8.446 1.00 98.57 368 ARG B C 1
ATOM 2553 O O . ARG B 2 21 ? -51.549 2.304 -7.256 1.00 97.84 368 ARG B O 1
ATOM 2561 N N . ILE B 2 22 ? -50.728 0.931 -8.863 1.00 98.07 369 ILE B N 1
ATOM 2562 C CA . ILE B 2 22 ? -50.285 -0.151 -7.994 1.00 95.23 369 ILE B CA 1
ATOM 2563 C C . ILE B 2 22 ? -49.012 -0.744 -8.607 1.00 93.05 369 ILE B C 1
ATOM 2564 O O . ILE B 2 22 ? -48.845 -0.790 -9.831 1.00 92.72 369 ILE B O 1
ATOM 2569 N N . SER B 2 23 ? -48.099 -1.180 -7.745 1.00 88.83 370 SER B N 1
ATOM 2570 C CA . SER B 2 23 ? -46.846 -1.785 -8.190 1.00 87.26 370 SER B CA 1
ATOM 2571 C C . SER B 2 23 ? -46.245 -2.590 -7.035 1.00 82.47 370 SER B C 1
ATOM 2572 O O . SER B 2 23 ? -46.506 -2.298 -5.856 1.00 75.03 370 SER B O 1
ATOM 2575 N N . SER B 2 24 ? -45.482 -3.636 -7.391 1.00 78.47 371 SER B N 1
ATOM 2576 C CA . SER B 2 24 ? -44.762 -4.455 -6.413 1.00 70.18 371 SER B CA 1
ATOM 2577 C C . SER B 2 24 ? -43.355 -3.922 -6.230 1.00 66.74 371 SER B C 1
ATOM 2578 O O . SER B 2 24 ? -42.729 -3.444 -7.180 1.00 67.39 371 SER B O 1
ATOM 2581 N N . ILE B 2 25 ? -42.859 -3.994 -4.982 1.00 60.26 372 ILE B N 1
ATOM 2582 C CA . ILE B 2 25 ? -41.537 -3.462 -4.750 1.00 53.49 372 ILE B CA 1
ATOM 2583 C C . ILE B 2 25 ? -40.505 -4.391 -5.372 1.00 57.27 372 ILE B C 1
ATOM 2584 O O . ILE B 2 25 ? -40.717 -5.598 -5.517 1.00 56.85 372 ILE B O 1
ATOM 2589 N N . LYS B 2 26 ? -39.351 -3.818 -5.701 1.00 51.58 373 LYS B N 1
ATOM 2590 C CA . LYS B 2 26 ? -38.231 -4.576 -6.225 1.00 56.03 373 LYS B CA 1
ATOM 2591 C C . LYS B 2 26 ? -36.945 -3.997 -5.676 1.00 51.84 373 LYS B C 1
ATOM 2592 O O . LYS B 2 26 ? -36.755 -2.782 -5.728 1.00 57.11 373 LYS B O 1
ATOM 2598 N N . PHE B 2 27 ? -36.032 -4.849 -5.233 1.00 50.43 374 PHE B N 1
ATOM 2599 C CA . PHE B 2 27 ? -34.678 -4.381 -4.950 1.00 53.44 374 PHE B CA 1
ATOM 2600 C C . PHE B 2 27 ? -33.836 -4.236 -6.221 1.00 61.88 374 PHE B C 1
ATOM 2601 O O . PHE B 2 27 ? -33.944 -5.047 -7.139 1.00 61.01 374 PHE B O 1
ATOM 2609 N N . LEU B 2 28 ? -32.978 -3.210 -6.272 1.00 58.67 375 LEU B N 1
ATOM 2610 C CA . LEU B 2 28 ? -32.046 -3.091 -7.387 1.00 61.19 375 LEU B CA 1
ATOM 2611 C C . LEU B 2 28 ? -31.171 -4.328 -7.468 1.00 66.71 375 LEU B C 1
ATOM 2612 O O . LEU B 2 28 ? -30.903 -4.993 -6.464 1.00 60.21 375 LEU B O 1
ATOM 2617 N N . ASP B 2 29 ? -30.714 -4.636 -8.686 1.00 60.24 376 ASP B N 1
ATOM 2618 C CA . ASP B 2 29 ? -29.782 -5.741 -8.874 1.00 66.65 376 ASP B CA 1
ATOM 2619 C C . ASP B 2 29 ? -28.603 -5.636 -7.907 1.00 62.48 376 ASP B C 1
ATOM 2620 O O . ASP B 2 29 ? -28.142 -4.537 -7.594 1.00 62.98 376 ASP B O 1
ATOM 2625 N N . ASP B 2 30 ? -28.073 -6.795 -7.468 1.00 63.80 377 ASP B N 1
ATOM 2626 C CA . ASP B 2 30 ? -27.063 -6.793 -6.396 1.00 64.73 377 ASP B CA 1
ATOM 2627 C C . ASP B 2 30 ? -25.865 -5.891 -6.670 1.00 67.00 377 ASP B C 1
ATOM 2628 O O . ASP B 2 30 ? -25.283 -5.340 -5.728 1.00 68.05 377 ASP B O 1
ATOM 2633 N N . SER B 2 31 ? -25.461 -5.749 -7.941 1.00 66.12 378 SER B N 1
ATOM 2634 C CA . SER B 2 31 ? -24.296 -4.936 -8.288 1.00 68.85 378 SER B CA 1
ATOM 2635 C C . SER B 2 31 ? -24.546 -3.449 -8.108 1.00 67.25 378 SER B C 1
ATOM 2636 O O . SER B 2 31 ? -23.593 -2.668 -8.066 1.00 71.49 378 SER B O 1
ATOM 2639 N N . GLN B 2 32 ? -25.799 -3.034 -8.020 1.00 62.86 379 GLN B N 1
ATOM 2640 C CA . GLN B 2 32 ? -26.119 -1.640 -7.769 1.00 67.40 379 GLN B CA 1
ATOM 2641 C C . GLN B 2 32 ? -26.932 -1.443 -6.481 1.00 65.90 379 GLN B C 1
ATOM 2642 O O . GLN B 2 32 ? -27.483 -0.362 -6.265 1.00 59.82 379 GLN B O 1
ATOM 2648 N N . LEU B 2 33 ? -27.048 -2.476 -5.656 1.00 63.00 380 LEU B N 1
ATOM 2649 C CA . LEU B 2 33 ? -27.995 -2.439 -4.539 1.00 63.93 380 LEU B CA 1
ATOM 2650 C C . LEU B 2 33 ? -27.557 -1.518 -3.411 1.00 63.80 380 LEU B C 1
ATOM 2651 O O . LEU B 2 33 ? -28.408 -1.117 -2.594 1.00 65.01 380 LEU B O 1
ATOM 2656 N N . ILE B 2 34 ? -26.273 -1.167 -3.323 1.00 60.60 381 ILE B N 1
ATOM 2657 C CA . ILE B 2 34 ? -25.732 -0.507 -2.137 1.00 63.91 381 ILE B CA 1
ATOM 2658 C C . ILE B 2 34 ? -24.795 0.615 -2.548 1.00 68.59 381 ILE B C 1
ATOM 2659 O O . ILE B 2 34 ? -23.979 0.443 -3.459 1.00 69.68 381 ILE B O 1
ATOM 2664 N N . LYS B 2 35 ? -24.874 1.747 -1.850 1.00 61.99 382 LYS B N 1
ATOM 2665 C CA . LYS B 2 35 ? -23.864 2.792 -1.920 1.00 61.92 382 LYS B CA 1
ATOM 2666 C C . LYS B 2 35 ? -23.265 3.006 -0.541 1.00 70.95 382 LYS B C 1
ATOM 2667 O O . LYS B 2 35 ? -24.008 3.173 0.438 1.00 67.19 382 LYS B O 1
ATOM 2673 N N . VAL B 2 36 ? -21.930 3.005 -0.460 1.00 69.50 383 VAL B N 1
ATOM 2674 C CA . VAL B 2 36 ? -21.208 3.119 0.803 1.00 68.33 383 VAL B CA 1
ATOM 2675 C C . VAL B 2 36 ? -20.546 4.483 0.849 1.00 74.55 383 VAL B C 1
ATOM 2676 O O . VAL B 2 36 ? -20.023 4.968 -0.163 1.00 75.65 383 VAL B O 1
ATOM 2680 N N . TYR B 2 37 ? -20.539 5.088 2.029 1.00 72.60 384 TYR B N 1
ATOM 2681 C CA . TYR B 2 37 ? -20.030 6.434 2.216 1.00 73.06 384 TYR B CA 1
ATOM 2682 C C . TYR B 2 37 ? -19.082 6.418 3.399 1.00 77.34 384 TYR B C 1
ATOM 2683 O O . TYR B 2 37 ? -19.057 5.472 4.196 1.00 75.70 384 TYR B O 1
ATOM 2692 N N . GLY B 2 38 ? -18.309 7.480 3.519 1.00 79.96 385 GLY B N 1
ATOM 2693 C CA . GLY B 2 38 ? -17.343 7.548 4.591 1.00 81.90 385 GLY B CA 1
ATOM 2694 C C . GLY B 2 38 ? -16.266 8.568 4.316 1.00 88.88 385 GLY B C 1
ATOM 2695 O O . GLY B 2 38 ? -16.139 9.117 3.215 1.00 88.56 385 GLY B O 1
ATOM 2696 N N . ASP B 2 39 ? -15.484 8.812 5.368 1.00 92.50 386 ASP B N 1
ATOM 2697 C CA . ASP B 2 39 ? -14.279 9.623 5.258 1.00 93.08 386 ASP B CA 1
ATOM 2698 C C . ASP B 2 39 ? -13.337 9.058 4.188 1.00 93.28 386 ASP B C 1
ATOM 2699 O O . ASP B 2 39 ? -12.960 9.764 3.246 1.00 93.23 386 ASP B O 1
ATOM 2704 N N . ASP B 2 40 ? -12.997 7.760 4.291 1.00 95.91 387 ASP B N 1
ATOM 2705 C CA . ASP B 2 40 ? -12.110 7.091 3.331 1.00 96.68 387 ASP B CA 1
ATOM 2706 C C . ASP B 2 40 ? -12.651 7.083 1.910 1.00 92.59 387 ASP B C 1
ATOM 2707 O O . ASP B 2 40 ? -11.873 6.892 0.971 1.00 93.99 387 ASP B O 1
ATOM 2712 N N . LEU B 2 41 ? -13.952 7.256 1.736 1.00 92.08 388 LEU B N 1
ATOM 2713 C CA . LEU B 2 41 ? -14.653 7.024 0.485 1.00 86.85 388 LEU B CA 1
ATOM 2714 C C . LEU B 2 41 ? -15.009 8.333 -0.196 1.00 84.32 388 LEU B C 1
ATOM 2715 O O . LEU B 2 41 ? -14.921 9.409 0.399 1.00 80.73 388 LEU B O 1
ATOM 2720 N N . PRO B 2 42 ? -15.400 8.277 -1.470 1.00 83.61 389 PRO B N 1
ATOM 2721 C CA . PRO B 2 42 ? -15.774 9.499 -2.189 1.00 82.87 389 PRO B CA 1
ATOM 2722 C C . PRO B 2 42 ? -17.160 10.015 -1.813 1.00 84.38 389 PRO B C 1
ATOM 2723 O O . PRO B 2 42 ? -18.080 9.247 -1.517 1.00 83.11 389 PRO B O 1
ATOM 2727 N N . ASN B 2 43 ? -17.302 11.344 -1.882 1.00 81.20 390 ASN B N 1
ATOM 2728 C CA . ASN B 2 43 ? -18.511 12.022 -1.415 1.00 84.67 390 ASN B CA 1
ATOM 2729 C C . ASN B 2 43 ? -19.779 11.421 -1.980 1.00 85.23 390 ASN B C 1
ATOM 2730 O O . ASN B 2 43 ? -20.761 11.223 -1.258 1.00 80.81 390 ASN B O 1
ATOM 2735 N N . GLN B 2 44 ? -19.799 11.189 -3.287 1.00 82.63 391 GLN B N 1
ATOM 2736 C CA . GLN B 2 44 ? -21.016 10.701 -3.917 1.00 85.20 391 GLN B CA 1
ATOM 2737 C C . GLN B 2 44 ? -21.264 9.234 -3.627 1.00 79.00 391 GLN B C 1
ATOM 2738 O O . GLN B 2 44 ? -22.296 8.702 -4.056 1.00 80.27 391 GLN B O 1
ATOM 2744 N N . GLY B 2 45 ? -20.340 8.573 -2.954 1.00 77.73 392 GLY B N 1
ATOM 2745 C CA . GLY B 2 45 ? -20.538 7.197 -2.555 1.00 78.32 392 GLY B CA 1
ATOM 2746 C C . GLY B 2 45 ? -20.050 6.204 -3.588 1.00 78.13 392 GLY B C 1
ATOM 2747 O O . GLY B 2 45 ? -20.093 6.428 -4.793 1.00 79.98 392 GLY B O 1
ATOM 2748 N N . LEU B 2 46 ? -19.594 5.074 -3.093 1.00 78.57 393 LEU B N 1
ATOM 2749 C CA . LEU B 2 46 ? -19.141 3.969 -3.912 1.00 75.12 393 LEU B CA 1
ATOM 2750 C C . LEU B 2 46 ? -20.271 2.966 -4.081 1.00 76.55 393 LEU B C 1
ATOM 2751 O O . LEU B 2 46 ? -20.888 2.552 -3.096 1.00 72.55 393 LEU B O 1
ATOM 2756 N N . GLN B 2 47 ? -20.549 2.565 -5.316 1.00 72.34 394 GLN B N 1
ATOM 2757 C CA . GLN B 2 47 ? -21.661 1.652 -5.539 1.00 73.08 394 GLN B CA 1
ATOM 2758 C C . GLN B 2 47 ? -21.125 0.235 -5.501 1.00 74.98 394 GLN B C 1
ATOM 2759 O O . GLN B 2 47 ? -20.331 -0.145 -6.362 1.00 77.05 394 GLN B O 1
ATOM 2765 N N . VAL B 2 48 ? -21.545 -0.556 -4.518 1.00 69.72 395 VAL B N 1
ATOM 2766 C CA . VAL B 2 48 ? -21.000 -1.897 -4.336 1.00 71.73 395 VAL B CA 1
ATOM 2767 C C . VAL B 2 48 ? -22.138 -2.907 -4.274 1.00 72.64 395 VAL B C 1
ATOM 2768 O O . VAL B 2 48 ? -23.318 -2.553 -4.261 1.00 73.12 395 VAL B O 1
ATOM 2772 N N . SER B 2 49 ? -21.762 -4.175 -4.230 1.00 75.02 396 SER B N 1
ATOM 2773 C CA . SER B 2 49 ? -22.657 -5.301 -4.023 1.00 72.70 396 SER B CA 1
ATOM 2774 C C . SER B 2 49 ? -22.623 -5.730 -2.565 1.00 71.30 396 SER B C 1
ATOM 2775 O O . SER B 2 49 ? -21.741 -5.316 -1.803 1.00 71.61 396 SER B O 1
ATOM 2778 N N . PRO B 2 50 ? -23.557 -6.596 -2.141 1.00 71.82 397 PRO B N 1
ATOM 2779 C CA . PRO B 2 50 ? -23.508 -7.103 -0.751 1.00 71.06 397 PRO B CA 1
ATOM 2780 C C . PRO B 2 50 ? -22.164 -7.672 -0.330 1.00 77.76 397 PRO B C 1
ATOM 2781 O O . PRO B 2 50 ? -21.645 -7.305 0.733 1.00 78.59 397 PRO B O 1
ATOM 2785 N N . THR B 2 51 ? -21.581 -8.575 -1.115 1.00 77.86 398 THR B N 1
ATOM 2786 C CA . THR B 2 51 ? -20.285 -9.120 -0.718 1.00 77.24 398 THR B CA 1
ATOM 2787 C C . THR B 2 51 ? -19.186 -8.059 -0.811 1.00 78.45 398 THR B C 1
ATOM 2788 O O . THR B 2 51 ? -18.317 -7.977 0.063 1.00 77.78 398 THR B O 1
ATOM 2792 N N . GLN B 2 52 ? -19.202 -7.239 -1.864 1.00 76.16 399 GLN B N 1
ATOM 2793 C CA . GLN B 2 52 ? -18.225 -6.154 -1.959 1.00 78.25 399 GLN B CA 1
ATOM 2794 C C . GLN B 2 52 ? -18.260 -5.250 -0.729 1.00 80.31 399 GLN B C 1
ATOM 2795 O O . GLN B 2 52 ? -17.215 -4.759 -0.269 1.00 81.14 399 GLN B O 1
ATOM 2801 N N . LEU B 2 53 ? -19.460 -4.998 -0.198 1.00 78.70 400 LEU B N 1
ATOM 2802 C CA . LEU B 2 53 ? -19.603 -4.143 0.985 1.00 77.88 400 LEU B CA 1
ATOM 2803 C C . LEU B 2 53 ? -18.873 -4.721 2.190 1.00 74.64 400 LEU B C 1
ATOM 2804 O O . LEU B 2 53 ? -18.157 -4.003 2.896 1.00 76.06 400 LEU B O 1
ATOM 2809 N N . LYS B 2 54 ? -19.069 -6.011 2.466 1.00 74.89 401 LYS B N 1
ATOM 2810 C CA . LYS B 2 54 ? -18.432 -6.602 3.635 1.00 76.91 401 LYS B CA 1
ATOM 2811 C C . LYS B 2 54 ? -16.918 -6.492 3.568 1.00 81.31 401 LYS B C 1
ATOM 2812 O O . LYS B 2 54 ? -16.254 -6.384 4.609 1.00 79.72 401 LYS B O 1
ATOM 2818 N N . LYS B 2 55 ? -16.357 -6.528 2.354 1.00 82.12 402 LYS B N 1
ATOM 2819 C CA . LYS B 2 55 ? -14.919 -6.338 2.185 1.00 85.33 402 LYS B CA 1
ATOM 2820 C C . LYS B 2 55 ? -14.509 -4.931 2.607 1.00 83.52 402 LYS B C 1
ATOM 2821 O O . LYS B 2 55 ? -13.566 -4.744 3.387 1.00 82.82 402 LYS B O 1
ATOM 2827 N N . ILE B 2 56 ? -15.227 -3.928 2.107 1.00 80.37 403 ILE B N 1
ATOM 2828 C CA . ILE B 2 56 ? -14.929 -2.545 2.452 1.00 80.29 403 ILE B CA 1
ATOM 2829 C C . ILE B 2 56 ? -15.107 -2.299 3.945 1.00 81.08 403 ILE B C 1
ATOM 2830 O O . ILE B 2 56 ? -14.322 -1.574 4.567 1.00 82.94 403 ILE B O 1
ATOM 2835 N N . LEU B 2 57 ? -16.149 -2.873 4.543 1.00 79.67 404 LEU B N 1
ATOM 2836 C CA . LEU B 2 57 ? -16.372 -2.651 5.965 1.00 79.61 404 LEU B CA 1
ATOM 2837 C C . LEU B 2 57 ? -15.342 -3.407 6.791 1.00 82.17 404 LEU B C 1
ATOM 2838 O O . LEU B 2 57 ? -14.794 -2.869 7.757 1.00 86.06 404 LEU B O 1
ATOM 2843 N N . LYS B 2 58 ? -15.081 -4.664 6.437 1.00 82.05 405 LYS B N 1
ATOM 2844 C CA . LYS B 2 58 ? -14.242 -5.567 7.227 1.00 85.36 405 LYS B CA 1
ATOM 2845 C C . LYS B 2 58 ? -13.147 -6.153 6.341 1.00 89.05 405 LYS B C 1
ATOM 2846 O O . LYS B 2 58 ? -13.200 -7.338 5.974 1.00 91.27 405 LYS B O 1
ATOM 2852 N N . PRO B 2 59 ? -12.135 -5.344 5.958 1.00 88.54 406 PRO B N 1
ATOM 2853 C CA . PRO B 2 59 ? -11.039 -5.957 5.186 1.00 89.54 406 PRO B CA 1
ATOM 2854 C C . PRO B 2 59 ? -10.233 -7.018 5.986 1.00 91.10 406 PRO B C 1
ATOM 2855 O O . PRO B 2 59 ? -10.022 -8.149 5.527 1.00 92.91 406 PRO B O 1
#

Secondary structure (DSSP, 8-state):
----HHHHHHHHHTTTTS-TT------HHHHHHHHHHHHHHHHHS-SEEEE-SSEEEE-B-TT-HHHHHHHHHHH--TTSS-EEE-S--SSSSS-HHHHHHHHHHHHHHSTTTEEE---TTSSHHHHTTSSHHHHHHHHS-HHHHHHHHHHHTT---EEEETTTEEE-SS---TT---THHHHT--SS-PPPSSSHHHHHHH-EE-TT-SSEEE-TTSSSEEE-HHHHHHHHHHHT--EEEE-SS--TTSEEEETTTTEEEEB--TTGGGT----EEEEEE-TT-EEEEEEE---/-----SS----B-TTS---S-----EEPPGGGSEEEE-SSS-TT-EEE-HHHHHHHH--

Organism: Saccharomyces cerevisiae (strain ATCC 204508 / S288c) (NCBI:txid559292)

Sequence (354 aa):
QPVDVDNIIDRLLEVRGSKPGQQVDLEENEIRYLCSKARSIFIKQPILLELEAPIKICGDIHGQYYDLLRLFEYGGFPPESNYLFLGDYVDRGKQSLETICLLLAYKIKYPENFFILRGNHECASINRIYGFYDECKRRYNIKLWKTFTDCFNCLPIAAIIDEKIFCMHGGLSPDLNSMEQIRRVMMRPTDIPDVGLLCDLLWSDPDKDIVGWSENDRGVSFTFGPDVVNRFLQKQDMELICCRAHQVVEDGYEFFSKRQLVTLFSAPNYCGEFDNAGAMMSVDESLLCSFQILKPAISVQDSNVQSILRNGKPKKARISSIKFLDDSQLIKVYGDDLPNQGLQVSPTQLKKILKP

GO terms:
  GO:0004722 protein serine/threonine phosphatase activity (F, IDA)
  GO:0032153 cell division site (C, IDA)
  GO:0000776 kinetochore (C, IDA)
  GO:0001400 mating projection base (C, IDA)
  GO:0005634 nucleus (C, IDA)
  GO:0005730 nucleolus (C, IDA)
  GO:0005816 spindle pole body (C, IDA)
  GO:0005935 cellular bud neck (C, IDA)
  GO:0000164 protein phosphatase type 1 complex (C, IDA)
  GO:0005847 mRNA cleavage and polyadenylation specificity factor complex (C, IDA)
  GO:2000370 positive regulation of clathrin-dependent endocytosis (P, IGI)
  GO:0031536 positive regulation of exit from mitosis (P, IGI)
  GO:0000076 DNA replication checkpoint signaling (P, IGI)
  GO:0008360 regulation of cell shape (P, IGI)
  GO:0000723 telomere maintenance (P, IGI)
  GO:0034501 protein localization to kinetochore (P, IMP)
  GO:0009408 response to heat (P, IMP)
  GO:0030437 ascospore formation (P, IMP)
  GO:0031297 replication fork processing (P, IMP)
  GO:1901901 regulation of protein localization to cell division site involved in cytokinesis (P, IMP)